Protein AF-A0A316NNK0-F1 (afdb_monomer_lite)

Secondary structure (DSSP, 8-state):
-----SS---S--S-PPSSB--PPPP---HHHHHHHHHHHHTT-HHHHHHGGGGGGS-GGGHHHHHHHHHHHH-----SS---TTSBPTTSSBHHHHHHHHHHHHHHH-HHHHHHHHHHHHHB-HHHHHHHHHHTTTTGGG-GGGHHHHHHHGGGHHHHHHHHSSS--TT--HHHHHHHHHHHHHSSSSS-HHHHTTHHHHHHH-SSGGG--HHHHHT--S-HHHHHHHHHHHHHHHHHHTTSTT---HHHHHH--S---

Foldseek 3Di:
DQDQDPAADDQPDDDDDAFWDAGDDDPDDLSSLLNNLVRLCVVDVLSVVLNVLCVLADSVLSVVLSHLSNLLVDDDPFPDAANQCDADPVRHGLNSLVSVLRSLLRPQQVLLSVLLVLLSRTGDSRLNRLVSSVCSPCLSNPNLQRLLSNLQSVCSNVLRVVQGVDPDSNDCRSSVSSVVLVVLRRDNLFASLQSNCVVLQCVLDPPNVLEPSNCLRNAPADSVQLVVQSVCSVVVVVVCVVPVPDSHSSCSSRDPDPDD

Radius of gyration: 20.65 Å; chains: 1; bounding box: 49×38×67 Å

pLDDT: mean 89.14, std 11.86, range [35.84, 98.5]

Structure (mmCIF, N/CA/C/O backbone):
data_AF-A0A316NNK0-F1
#
_entry.id   AF-A0A316NNK0-F1
#
loop_
_atom_site.group_PDB
_atom_site.id
_atom_site.type_symbol
_atom_site.label_atom_id
_atom_site.label_alt_id
_atom_site.label_comp_id
_atom_site.label_asym_id
_atom_site.label_entity_id
_atom_site.label_seq_id
_atom_site.pdbx_PDB_ins_code
_atom_site.Cartn_x
_atom_site.Cartn_y
_atom_site.Cartn_z
_atom_site.occupancy
_atom_site.B_iso_or_equiv
_atom_site.auth_seq_id
_atom_site.auth_comp_id
_atom_site.auth_asym_id
_atom_site.auth_atom_id
_atom_site.pdbx_PDB_model_num
ATOM 1 N N . MET A 1 1 ? 2.750 -7.955 33.559 1.00 43.69 1 MET A N 1
ATOM 2 C CA . MET A 1 1 ? 2.038 -6.713 33.935 1.00 43.69 1 MET A CA 1
ATOM 3 C C . MET A 1 1 ? 1.349 -6.193 32.688 1.00 43.69 1 MET A C 1
ATOM 5 O O . MET A 1 1 ? 2.048 -5.951 31.719 1.00 43.69 1 MET A O 1
ATOM 9 N N . SER A 1 2 ? 0.019 -6.080 32.675 1.00 52.25 2 SER A N 1
ATOM 10 C CA . SER A 1 2 ? -0.683 -5.406 31.575 1.00 52.25 2 SER A CA 1
ATOM 11 C C . SER A 1 2 ? -0.671 -3.906 31.877 1.00 52.25 2 SER A C 1
ATOM 13 O O . SER A 1 2 ? -1.194 -3.485 32.910 1.00 52.25 2 SER A O 1
ATOM 15 N N . ILE A 1 3 ? 0.019 -3.119 31.050 1.00 61.72 3 ILE A N 1
ATOM 16 C CA . ILE A 1 3 ? 0.065 -1.656 31.173 1.00 61.72 3 ILE A CA 1
ATOM 17 C C . ILE A 1 3 ? -1.341 -1.136 30.873 1.00 61.72 3 ILE A C 1
ATOM 19 O O . ILE A 1 3 ? -1.895 -1.483 29.837 1.00 61.72 3 ILE A O 1
ATOM 23 N N . LYS A 1 4 ? -1.934 -0.337 31.767 1.00 77.06 4 LYS A N 1
ATOM 24 C CA . LYS A 1 4 ? -3.235 0.305 31.533 1.00 77.06 4 LYS A CA 1
ATOM 25 C C . LYS A 1 4 ? -3.001 1.677 30.907 1.00 77.06 4 LYS A C 1
ATOM 27 O O . LYS A 1 4 ? -2.581 2.599 31.601 1.00 77.06 4 LYS A O 1
ATOM 32 N N . LEU A 1 5 ? -3.266 1.804 29.610 1.00 83.88 5 LEU A N 1
ATOM 33 C CA . LEU A 1 5 ? -3.164 3.079 28.903 1.00 83.88 5 LEU A CA 1
ATOM 34 C C . LEU A 1 5 ? -4.312 4.017 29.311 1.00 83.88 5 LEU A C 1
ATOM 36 O O . LEU A 1 5 ? -5.460 3.591 29.449 1.00 83.88 5 LEU A O 1
ATOM 40 N N . THR A 1 6 ? -4.005 5.300 29.502 1.00 85.38 6 THR A N 1
ATOM 41 C CA . THR A 1 6 ? -4.991 6.360 29.795 1.00 85.38 6 THR A CA 1
ATOM 42 C C . THR A 1 6 ? -5.275 7.255 28.589 1.00 85.38 6 THR A C 1
ATOM 44 O O . THR A 1 6 ? -6.292 7.944 28.571 1.00 85.38 6 THR A O 1
ATOM 47 N N . GLN A 1 7 ? -4.407 7.223 27.574 1.00 87.31 7 GLN A N 1
ATOM 48 C CA . GLN A 1 7 ? -4.561 7.916 26.296 1.00 87.31 7 GLN A CA 1
ATOM 49 C C . GLN A 1 7 ? -4.084 7.020 25.141 1.00 87.31 7 GLN A C 1
ATOM 51 O O . GLN A 1 7 ? -3.256 6.133 25.379 1.00 87.31 7 GLN A O 1
ATOM 56 N N . PRO A 1 8 ? -4.612 7.205 23.914 1.00 88.00 8 PRO A N 1
ATOM 57 C CA . PRO A 1 8 ? -4.137 6.467 22.749 1.00 88.00 8 PRO A CA 1
ATOM 58 C C . PRO A 1 8 ? -2.639 6.698 22.512 1.00 88.00 8 PRO A C 1
ATOM 60 O O . PRO A 1 8 ? -2.176 7.836 22.573 1.00 88.00 8 PRO A O 1
ATOM 63 N N . LEU A 1 9 ? -1.885 5.636 22.212 1.00 88.75 9 LEU A N 1
ATOM 64 C CA . LEU A 1 9 ? -0.489 5.769 21.791 1.00 88.75 9 LEU A CA 1
ATOM 65 C C . LEU A 1 9 ? -0.428 6.134 20.310 1.00 88.75 9 LEU A C 1
ATOM 67 O O . LEU A 1 9 ? -0.913 5.372 19.471 1.00 88.75 9 LEU A O 1
ATOM 71 N N . THR A 1 10 ? 0.190 7.272 20.006 1.00 87.88 10 THR A N 1
ATOM 72 C CA . THR A 1 10 ? 0.203 7.889 18.677 1.00 87.88 10 THR A CA 1
ATOM 73 C C . THR A 1 10 ? 1.566 7.781 17.980 1.00 87.88 10 THR A C 1
ATOM 75 O O . THR A 1 10 ? 2.611 7.952 18.609 1.00 87.88 10 THR A O 1
ATOM 78 N N . ARG A 1 11 ? 1.572 7.487 16.672 1.00 88.94 11 ARG A N 1
ATOM 79 C CA . ARG A 1 11 ? 2.769 7.451 15.798 1.00 88.94 11 ARG A CA 1
ATOM 80 C C . ARG A 1 11 ? 2.895 8.664 14.873 1.00 88.94 11 ARG A C 1
ATOM 82 O O . ARG A 1 11 ? 3.979 8.947 14.363 1.00 88.94 11 ARG A O 1
ATOM 89 N N . PHE A 1 12 ? 1.811 9.391 14.655 1.00 84.06 12 PHE A N 1
ATOM 90 C CA . PHE A 1 12 ? 1.718 10.617 13.878 1.00 84.06 12 PHE A CA 1
ATOM 91 C C . PHE A 1 12 ? 1.726 11.801 14.852 1.00 84.06 12 PHE A C 1
ATOM 93 O O . PHE A 1 12 ? 0.698 12.407 15.142 1.00 84.06 12 PHE A O 1
ATOM 100 N N . SER A 1 13 ? 2.903 12.122 15.390 1.00 68.00 13 SER A N 1
ATOM 101 C CA . SER A 1 13 ? 3.106 13.309 16.224 1.00 68.00 13 SER A CA 1
ATOM 102 C C . SER A 1 13 ? 4.131 14.261 15.602 1.00 68.00 13 SER A C 1
ATOM 104 O O . SER A 1 13 ? 5.046 13.845 14.890 1.00 68.00 13 SER A O 1
ATOM 106 N N . GLY A 1 14 ? 3.954 15.558 15.863 1.00 66.50 14 GLY A N 1
ATOM 107 C CA . GLY A 1 14 ? 4.853 16.617 15.402 1.00 66.50 14 GLY A CA 1
ATOM 108 C C . GLY A 1 14 ? 4.606 17.108 13.971 1.00 66.50 14 GLY A C 1
ATOM 109 O O . GLY A 1 14 ? 3.680 16.690 13.278 1.00 66.50 14 GLY A O 1
ATOM 110 N N . TRP A 1 15 ? 5.449 18.047 13.538 1.00 65.44 15 TRP A N 1
ATOM 111 C CA . TRP A 1 15 ? 5.431 18.592 12.181 1.00 65.44 15 TRP A CA 1
ATOM 112 C C . TRP A 1 15 ? 5.922 17.538 11.182 1.00 65.44 15 TRP A C 1
ATOM 114 O O . TRP A 1 15 ? 7.090 17.148 11.211 1.00 65.44 15 TRP A O 1
ATOM 124 N N . GLN A 1 16 ? 5.046 17.079 10.286 1.00 70.38 16 GLN A N 1
ATOM 125 C CA . GLN A 1 16 ? 5.431 16.153 9.220 1.00 70.38 16 GLN A CA 1
ATOM 126 C C . GLN A 1 16 ? 5.806 16.924 7.957 1.00 70.38 16 GLN A C 1
ATOM 128 O O . GLN A 1 16 ? 5.086 17.821 7.526 1.00 70.38 16 GLN A O 1
ATOM 133 N N . HIS A 1 17 ? 6.944 16.562 7.365 1.00 78.88 17 HIS A N 1
ATOM 134 C CA . HIS A 1 17 ? 7.315 17.053 6.042 1.00 78.88 17 HIS A CA 1
ATOM 135 C C . HIS A 1 17 ? 6.342 16.469 5.017 1.00 78.88 17 HIS A C 1
ATOM 137 O O . HIS A 1 17 ? 5.963 15.300 5.127 1.00 78.88 17 HIS A O 1
ATOM 143 N N . MET A 1 18 ? 5.923 17.287 4.052 1.00 85.31 18 MET A N 1
ATOM 144 C CA . MET A 1 18 ? 5.101 16.798 2.951 1.00 85.31 18 MET A CA 1
ATOM 145 C C . MET A 1 18 ? 5.946 15.990 1.962 1.00 85.31 18 MET A C 1
ATOM 147 O O . MET A 1 18 ? 7.138 16.249 1.792 1.00 85.31 18 MET A O 1
ATOM 151 N N . GLY A 1 19 ? 5.302 15.055 1.278 1.00 87.75 19 GLY A N 1
ATOM 152 C CA . GLY A 1 19 ? 5.889 14.178 0.279 1.00 87.75 19 GLY A CA 1
ATOM 153 C C . GLY A 1 19 ? 6.369 12.845 0.851 1.00 87.75 19 GLY A C 1
ATOM 154 O O . GLY A 1 19 ? 5.663 12.173 1.610 1.00 87.75 19 GLY A O 1
ATOM 155 N N . VAL A 1 20 ? 7.568 12.432 0.438 1.00 91.00 20 VAL A N 1
ATOM 156 C CA . VAL A 1 20 ? 8.184 11.171 0.870 1.00 91.00 20 VAL A CA 1
ATOM 157 C C . VAL A 1 20 ? 8.638 11.282 2.315 1.00 91.00 20 VAL A C 1
ATOM 159 O O . VAL A 1 20 ? 9.399 12.177 2.679 1.00 91.00 20 VAL A O 1
ATOM 162 N N . VAL A 1 21 ? 8.229 10.322 3.132 1.00 89.62 21 VAL A N 1
ATOM 163 C CA . VAL A 1 21 ? 8.676 10.210 4.522 1.00 89.62 21 VAL A CA 1
ATOM 164 C C . VAL A 1 21 ? 9.114 8.782 4.785 1.00 89.62 21 VAL A C 1
ATOM 166 O O . VAL A 1 21 ? 8.787 7.883 4.026 1.00 89.62 21 VAL A O 1
ATOM 169 N N . LYS A 1 22 ? 9.841 8.553 5.874 1.00 89.94 22 LYS A N 1
ATOM 170 C CA . LYS A 1 22 ? 10.121 7.203 6.359 1.00 89.94 22 LYS A CA 1
ATOM 171 C C . LYS A 1 22 ? 9.809 7.152 7.841 1.00 89.94 22 LYS A C 1
ATOM 173 O O . LYS A 1 22 ? 10.573 7.663 8.658 1.00 89.94 22 LYS A O 1
ATOM 178 N N . ARG A 1 23 ? 8.654 6.587 8.188 1.00 89.25 23 ARG A N 1
ATOM 179 C CA . ARG A 1 23 ? 8.241 6.424 9.585 1.00 89.25 23 ARG A CA 1
ATOM 180 C C . ARG A 1 23 ? 8.987 5.262 10.223 1.00 89.25 23 ARG A C 1
ATOM 182 O O . ARG A 1 23 ? 9.289 4.261 9.576 1.00 89.25 23 ARG A O 1
ATOM 189 N N . ALA A 1 24 ? 9.249 5.396 11.520 1.00 86.19 24 ALA A N 1
ATOM 190 C CA . ALA A 1 24 ? 9.741 4.289 12.325 1.00 86.19 24 ALA A CA 1
ATOM 191 C C .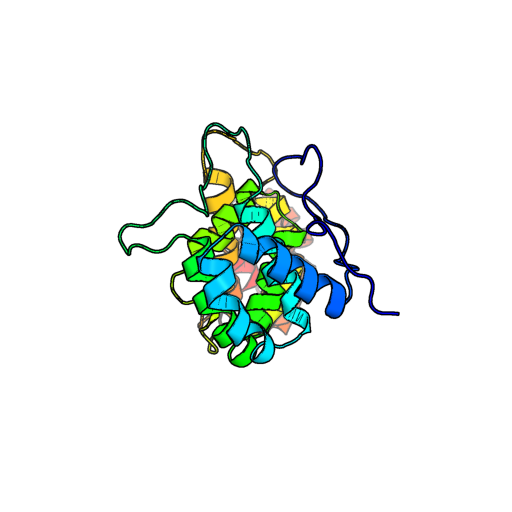 ALA A 1 24 ? 8.717 3.147 12.329 1.00 86.19 24 ALA A C 1
ATOM 193 O O . ALA A 1 24 ? 7.508 3.394 12.284 1.00 86.19 24 ALA A O 1
ATOM 194 N N . VAL A 1 25 ? 9.211 1.910 12.394 1.00 83.50 25 VAL A N 1
ATOM 195 C CA . VAL A 1 25 ? 8.379 0.707 12.521 1.00 83.50 25 VAL A CA 1
ATOM 196 C C . VAL A 1 25 ? 7.506 0.815 13.772 1.00 83.50 25 VAL A C 1
ATOM 198 O O . VAL A 1 25 ? 7.939 1.365 14.784 1.00 83.50 25 VAL A O 1
ATOM 201 N N . ASP A 1 26 ? 6.277 0.304 13.701 1.00 88.19 26 ASP A N 1
ATOM 202 C CA . ASP A 1 26 ? 5.409 0.216 14.872 1.00 88.19 26 ASP A CA 1
ATOM 203 C C . ASP A 1 26 ? 6.009 -0.737 15.909 1.00 88.19 26 ASP A C 1
ATOM 205 O O . ASP A 1 26 ? 6.207 -1.921 15.635 1.00 88.19 26 ASP A O 1
ATOM 209 N N . THR A 1 27 ? 6.315 -0.218 17.092 1.00 89.06 27 THR A N 1
ATOM 210 C CA . THR A 1 27 ? 6.870 -0.999 18.203 1.00 89.06 27 THR A CA 1
ATOM 211 C C . THR A 1 27 ? 5.824 -1.352 19.256 1.00 89.06 27 THR A C 1
ATOM 213 O O . THR A 1 27 ? 6.154 -2.057 20.210 1.00 89.06 27 THR A O 1
ATOM 216 N N . ARG A 1 28 ? 4.574 -0.887 19.103 1.00 92.62 28 ARG A N 1
ATOM 217 C CA . ARG A 1 28 ? 3.484 -1.190 20.037 1.00 92.62 28 ARG A CA 1
ATOM 218 C C . ARG A 1 28 ? 3.188 -2.687 20.018 1.00 92.62 28 ARG A C 1
ATOM 220 O O . ARG A 1 28 ? 3.044 -3.310 18.967 1.00 92.62 28 ARG A O 1
ATOM 227 N N . THR A 1 29 ? 3.052 -3.265 21.201 1.00 93.19 29 THR A N 1
ATOM 228 C CA . THR A 1 29 ? 2.612 -4.649 21.379 1.00 93.19 29 THR A CA 1
ATOM 229 C C . THR A 1 29 ? 1.144 -4.820 20.980 1.00 93.19 29 THR A C 1
ATOM 231 O O . THR A 1 29 ? 0.371 -3.863 20.922 1.00 93.19 29 THR A O 1
ATOM 234 N N . THR A 1 30 ? 0.712 -6.064 20.754 1.00 93.62 30 THR A N 1
ATOM 235 C CA . THR A 1 30 ? -0.699 -6.378 20.473 1.00 93.62 30 THR A CA 1
ATOM 236 C C . THR A 1 30 ? -1.648 -5.850 21.556 1.00 93.62 30 THR A C 1
ATOM 238 O O . THR A 1 30 ? -2.689 -5.281 21.227 1.00 93.62 30 THR A O 1
ATOM 241 N N . ASP A 1 31 ? -1.280 -5.975 22.834 1.00 92.38 3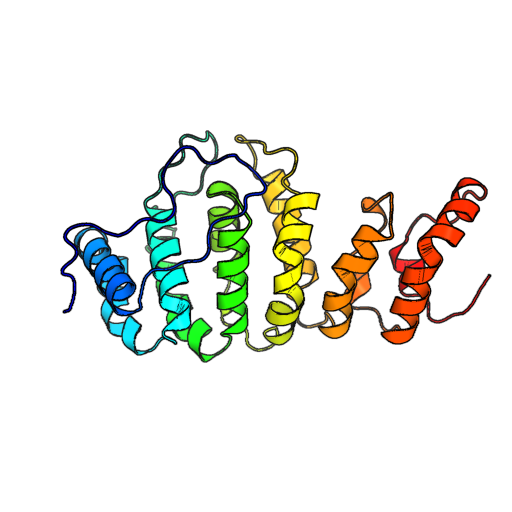1 ASP A N 1
ATOM 242 C CA . ASP A 1 31 ? -2.095 -5.481 23.950 1.00 92.38 31 ASP A CA 1
ATOM 243 C C . ASP A 1 31 ? -2.204 -3.950 23.948 1.00 92.38 31 ASP A C 1
ATOM 245 O O . ASP A 1 31 ? -3.294 -3.407 24.147 1.00 92.38 31 ASP A O 1
ATOM 249 N N . GLU A 1 32 ? -1.099 -3.248 23.684 1.00 94.75 32 GLU A N 1
ATOM 250 C CA . GLU A 1 32 ? -1.077 -1.785 23.570 1.00 94.75 32 GLU A CA 1
ATOM 251 C C . GLU A 1 32 ? -1.906 -1.294 22.380 1.00 94.75 32 GLU A C 1
ATOM 253 O O . GLU A 1 32 ? -2.627 -0.303 22.506 1.00 94.75 32 GLU A O 1
ATOM 258 N N . LEU A 1 33 ? -1.865 -2.001 21.247 1.00 95.88 33 LEU A N 1
ATOM 259 C CA . LEU A 1 33 ? -2.680 -1.700 20.069 1.00 95.88 33 LEU A CA 1
ATOM 260 C C . LEU A 1 33 ? -4.172 -1.876 20.359 1.00 95.88 33 LEU A C 1
ATOM 262 O O . LEU A 1 33 ? -4.964 -0.971 20.095 1.00 95.88 33 LEU A O 1
ATOM 266 N N . ILE A 1 34 ? -4.566 -2.995 20.974 1.00 95.12 34 ILE A N 1
ATOM 267 C CA . ILE A 1 34 ? -5.963 -3.240 21.359 1.00 95.12 34 ILE A CA 1
ATOM 268 C C . ILE A 1 34 ? -6.451 -2.165 22.335 1.00 95.12 34 ILE A C 1
ATOM 270 O O . ILE A 1 34 ? -7.560 -1.650 22.182 1.00 95.12 34 ILE A O 1
ATOM 274 N N . GLN A 1 35 ? -5.648 -1.808 23.341 1.00 94.81 35 GLN A N 1
ATOM 275 C CA . GLN A 1 35 ? -6.006 -0.747 24.283 1.00 94.81 35 GLN A CA 1
ATOM 276 C C . GLN A 1 35 ? -6.094 0.625 23.607 1.00 94.81 35 GLN A C 1
ATOM 278 O O . GLN A 1 35 ? -7.044 1.360 23.862 1.00 94.81 35 GLN A O 1
ATOM 283 N N . THR A 1 36 ? -5.168 0.943 22.703 1.00 95.25 36 THR A N 1
ATOM 284 C CA . THR A 1 36 ? -5.184 2.183 21.913 1.00 95.25 36 THR A CA 1
ATOM 285 C C . THR A 1 36 ? -6.471 2.297 21.093 1.00 95.25 36 THR A C 1
ATOM 287 O O . THR A 1 36 ? -7.153 3.317 21.161 1.00 95.25 36 THR A O 1
ATOM 290 N N . ILE A 1 37 ? -6.871 1.232 20.389 1.00 96.75 37 ILE A N 1
ATOM 291 C CA . ILE A 1 37 ? -8.110 1.205 19.594 1.00 96.75 37 ILE A CA 1
ATOM 292 C C . ILE A 1 37 ? -9.350 1.335 20.496 1.00 96.75 37 ILE A C 1
ATOM 294 O O . ILE A 1 37 ? -10.276 2.077 20.172 1.00 96.75 37 ILE A O 1
ATOM 298 N N . LYS A 1 38 ? -9.363 0.686 21.669 1.00 95.75 38 LYS A N 1
ATOM 299 C CA . LYS A 1 38 ? -10.442 0.846 22.665 1.00 95.75 38 LYS A CA 1
ATOM 300 C C . LYS A 1 38 ? -10.552 2.275 23.198 1.00 95.75 38 LYS A C 1
ATOM 302 O O . LYS A 1 38 ? -11.660 2.741 23.439 1.00 95.75 38 LYS A O 1
ATOM 307 N N . LEU A 1 39 ? -9.434 2.972 23.391 1.00 95.44 39 LEU A N 1
ATOM 308 C CA . LEU A 1 39 ? -9.454 4.369 23.826 1.00 95.44 39 LEU A CA 1
ATOM 309 C C . LEU A 1 39 ? -10.027 5.280 22.736 1.00 95.44 39 LEU A C 1
ATOM 311 O O . LEU A 1 39 ? -10.852 6.136 23.048 1.00 95.44 39 LEU A O 1
ATOM 315 N N . TRP A 1 40 ? -9.684 5.041 21.468 1.00 95.62 40 TRP A N 1
ATOM 316 C CA . TRP A 1 40 ? -10.305 5.736 20.338 1.00 95.62 40 TRP A CA 1
ATOM 317 C C . TRP A 1 40 ? -11.809 5.454 20.204 1.00 95.62 40 TRP A C 1
ATOM 319 O O . TRP A 1 40 ? -12.578 6.366 19.906 1.00 95.62 40 TRP A O 1
ATOM 329 N N . ALA A 1 41 ? -12.261 4.230 20.491 1.00 96.12 41 ALA A N 1
ATOM 330 C CA . ALA A 1 41 ? -13.684 3.870 20.483 1.00 96.12 41 ALA A CA 1
ATOM 331 C C . ALA A 1 41 ? -14.542 4.684 21.469 1.00 96.12 41 ALA A C 1
ATOM 333 O O . ALA A 1 41 ? -15.745 4.831 21.265 1.00 96.12 41 ALA A O 1
ATOM 334 N N . ASN A 1 42 ? -13.949 5.243 22.529 1.00 93.50 42 ASN A N 1
ATOM 335 C CA . ASN A 1 42 ? -14.672 6.128 23.449 1.00 93.50 42 ASN A CA 1
ATOM 336 C C . ASN A 1 42 ? -14.994 7.496 22.828 1.00 93.50 42 ASN A C 1
ATOM 338 O O . ASN A 1 42 ? -15.825 8.226 23.362 1.00 93.50 42 ASN A O 1
ATOM 342 N N . GLN A 1 43 ? -14.321 7.850 21.732 1.00 91.88 43 GLN A N 1
ATOM 343 C CA . GLN A 1 43 ? -14.414 9.150 21.068 1.00 91.88 43 GLN A CA 1
ATOM 344 C C . GLN A 1 43 ? -15.058 9.053 19.677 1.00 91.88 43 GLN A C 1
ATOM 346 O O . GLN A 1 43 ? -15.519 10.060 19.148 1.00 91.88 43 GLN A O 1
ATOM 351 N N . ASN A 1 44 ? -15.112 7.855 19.085 1.00 94.31 44 ASN A N 1
ATOM 352 C CA . ASN A 1 44 ? -15.654 7.626 17.750 1.00 94.31 44 ASN A CA 1
ATOM 353 C C . ASN A 1 44 ? -16.565 6.384 17.719 1.00 94.31 44 ASN A C 1
ATOM 355 O O . ASN A 1 44 ? -16.142 5.273 18.046 1.00 94.31 44 ASN A O 1
ATOM 359 N N . GLN A 1 45 ? -17.814 6.581 17.288 1.00 94.44 45 GLN A N 1
ATOM 360 C CA . GLN A 1 45 ? -18.846 5.543 17.258 1.00 94.44 45 GLN A CA 1
ATOM 361 C C . GLN A 1 45 ? -18.555 4.421 16.244 1.00 94.44 45 GLN A C 1
ATOM 363 O O . GLN A 1 45 ? -18.790 3.259 16.559 1.00 94.44 45 GLN A O 1
ATOM 368 N N . GLU A 1 46 ? -17.982 4.720 15.077 1.00 95.88 46 GLU A N 1
ATOM 369 C CA . GLU A 1 46 ? -17.628 3.697 14.078 1.00 95.88 46 GLU A CA 1
ATOM 370 C C . GLU A 1 46 ? -16.474 2.814 14.582 1.00 95.88 46 GLU A C 1
ATOM 372 O O . GLU A 1 46 ? -16.493 1.595 14.423 1.00 95.88 46 GLU A O 1
ATOM 377 N N . VAL A 1 47 ? -15.503 3.401 15.293 1.00 97.19 47 VAL A N 1
ATOM 378 C CA . VAL A 1 47 ? -14.439 2.630 15.964 1.00 97.19 47 VAL A CA 1
ATOM 379 C C . VAL A 1 47 ? -15.026 1.722 17.050 1.00 97.19 47 VAL A C 1
ATOM 381 O O . VAL A 1 47 ? -14.584 0.585 17.218 1.00 97.19 47 VAL A O 1
ATOM 384 N N . LYS A 1 48 ? -16.044 2.196 17.777 1.00 97.06 48 LYS A N 1
ATOM 385 C CA . LYS A 1 48 ? -16.757 1.401 18.785 1.00 97.06 48 LYS A CA 1
ATOM 386 C C . LYS A 1 48 ? -17.502 0.219 18.173 1.00 97.06 48 LYS A C 1
ATOM 388 O O . LYS A 1 48 ? -17.418 -0.881 18.715 1.00 97.06 48 LYS A O 1
ATOM 393 N N . GLU A 1 49 ? -18.194 0.436 17.061 1.00 96.31 49 GLU A N 1
ATOM 394 C CA . GLU A 1 49 ? -18.892 -0.611 16.304 1.00 96.31 49 GLU A CA 1
ATOM 395 C C . GLU A 1 49 ? -17.925 -1.645 15.725 1.00 96.31 49 GLU A C 1
ATOM 397 O O . GLU A 1 49 ? -18.253 -2.826 15.662 1.00 96.31 49 GLU A O 1
ATOM 402 N N . PHE A 1 50 ? -16.706 -1.227 15.394 1.00 97.06 50 PHE A N 1
ATOM 403 C CA . PHE A 1 50 ? -15.656 -2.102 14.892 1.00 97.06 50 PHE A CA 1
ATOM 404 C C . PHE A 1 50 ? -15.013 -3.007 15.967 1.00 97.06 50 PHE A C 1
ATOM 406 O O . PHE A 1 50 ? -14.542 -4.098 15.644 1.00 97.06 50 PHE A O 1
ATOM 413 N N . LEU A 1 51 ? -15.006 -2.619 17.253 1.00 96.00 51 LEU A N 1
ATOM 414 C CA . LEU A 1 51 ? -14.316 -3.366 18.326 1.00 96.00 51 LEU A CA 1
ATOM 415 C C . LEU A 1 51 ? -14.584 -4.885 18.358 1.00 96.00 51 LEU A C 1
ATOM 417 O O . LEU A 1 51 ? -13.624 -5.639 18.555 1.00 96.00 51 LEU A O 1
ATOM 421 N N . PRO A 1 52 ? -15.828 -5.380 18.184 1.00 95.50 52 PRO A N 1
ATOM 422 C CA . PRO A 1 52 ? -16.107 -6.813 18.184 1.00 95.50 52 PRO A CA 1
ATOM 423 C C . PRO A 1 52 ? -15.383 -7.587 17.073 1.00 95.50 52 PRO A C 1
ATOM 425 O O . PRO A 1 52 ? -15.148 -8.784 17.247 1.00 95.50 52 PRO A O 1
ATOM 428 N N . HIS A 1 53 ? -15.000 -6.919 15.979 1.00 95.38 53 HIS A N 1
ATOM 429 C CA . HIS A 1 53 ? -14.332 -7.512 14.818 1.00 95.38 53 HIS A CA 1
ATOM 430 C C . HIS A 1 53 ? -12.806 -7.587 14.957 1.00 95.38 53 HIS A C 1
ATOM 432 O O . HIS A 1 53 ? -12.158 -8.296 14.191 1.00 95.38 53 HIS A O 1
ATOM 438 N N . LEU A 1 54 ? -12.209 -6.953 15.976 1.00 92.75 54 LEU A N 1
ATOM 439 C CA . LEU A 1 54 ? -10.763 -7.031 16.236 1.00 92.75 54 LEU A CA 1
ATOM 440 C C . LEU A 1 54 ? -10.258 -8.475 16.361 1.00 92.75 54 LEU A C 1
ATOM 442 O O . LEU A 1 54 ? -9.188 -8.808 15.859 1.00 92.75 54 LEU A O 1
ATOM 446 N N . LYS A 1 55 ? -11.046 -9.345 17.005 1.00 89.31 55 LYS A N 1
ATOM 447 C CA . LYS A 1 55 ? -10.719 -10.770 17.202 1.00 89.31 55 LYS A CA 1
ATOM 448 C C . LYS A 1 55 ? -10.702 -11.580 15.904 1.00 89.31 55 LYS A C 1
ATOM 450 O O . LYS A 1 55 ? -10.202 -12.697 15.885 1.00 89.31 55 LYS A O 1
ATOM 455 N N . GLU A 1 56 ? -11.315 -11.051 14.852 1.00 89.50 56 GLU A N 1
ATOM 456 C CA . GLU A 1 56 ? -11.401 -11.705 13.553 1.00 89.50 56 GLU A CA 1
ATOM 457 C C . GLU A 1 56 ? -10.202 -11.386 12.658 1.00 89.50 56 GLU A C 1
ATOM 459 O O . GLU A 1 56 ? -10.015 -12.027 11.624 1.00 89.50 56 GLU A O 1
ATOM 464 N N . MET A 1 57 ? -9.407 -10.386 13.033 1.00 93.38 57 MET A N 1
ATOM 465 C CA . MET A 1 57 ? -8.248 -9.953 12.272 1.00 93.38 57 MET A CA 1
ATOM 466 C C . MET A 1 57 ? -7.000 -10.738 12.659 1.00 93.38 57 MET A C 1
ATOM 468 O O . MET A 1 57 ? -6.798 -11.102 13.816 1.00 93.38 57 MET A O 1
ATOM 472 N N . ASN A 1 58 ? -6.094 -10.907 11.697 1.00 93.31 58 ASN A N 1
ATOM 473 C CA . ASN A 1 58 ? -4.713 -11.237 12.013 1.00 93.31 58 ASN A CA 1
ATOM 474 C C . ASN A 1 58 ? -4.104 -10.117 12.879 1.00 93.31 58 ASN A C 1
ATOM 476 O O . ASN A 1 58 ? -4.151 -8.943 12.499 1.00 93.31 58 ASN A O 1
ATOM 480 N N . SER A 1 59 ? -3.513 -10.483 14.021 1.00 92.94 59 SER A N 1
ATOM 481 C CA . SER A 1 59 ? -2.951 -9.539 14.992 1.00 92.94 59 SER A CA 1
ATOM 482 C C . SER A 1 59 ? -1.870 -8.631 14.399 1.00 92.94 59 SER A C 1
ATOM 484 O O . SER A 1 59 ? -1.718 -7.497 14.854 1.00 92.94 59 SER A O 1
ATOM 486 N N . LYS A 1 60 ? -1.174 -9.071 13.341 1.00 94.25 60 LYS A N 1
ATOM 487 C CA . LYS A 1 60 ? -0.168 -8.255 12.642 1.00 94.25 60 LYS A CA 1
ATOM 488 C C . LYS A 1 60 ? -0.749 -6.983 12.004 1.00 94.25 60 LYS A C 1
ATOM 490 O O . LYS A 1 60 ? -0.023 -6.016 11.816 1.00 94.25 60 LYS A O 1
ATOM 495 N N . HIS A 1 61 ? -2.047 -6.964 11.688 1.00 96.31 61 HIS A N 1
ATOM 496 C CA . HIS A 1 61 ? -2.717 -5.820 11.056 1.00 96.31 61 HIS A CA 1
ATOM 497 C C . HIS A 1 61 ? -3.340 -4.844 12.065 1.00 96.31 61 HIS A C 1
ATOM 499 O O . HIS A 1 61 ? -3.944 -3.851 11.669 1.00 96.31 61 HIS A O 1
ATOM 505 N N . LEU A 1 62 ? -3.211 -5.092 13.371 1.00 96.00 62 LEU A N 1
ATOM 506 C CA . LEU A 1 62 ? -3.753 -4.188 14.390 1.00 96.00 62 LEU A CA 1
ATOM 507 C C . LEU A 1 62 ? -3.030 -2.834 14.410 1.00 96.00 62 LEU A C 1
ATOM 509 O O . LEU A 1 62 ? -3.665 -1.817 14.683 1.00 96.00 62 LEU A O 1
ATOM 513 N N . GLY A 1 63 ? -1.737 -2.815 14.061 1.00 96.06 63 GLY A N 1
ATOM 514 C CA . GLY A 1 63 ? -0.967 -1.581 13.868 1.00 96.06 63 GLY A CA 1
ATOM 515 C C . GLY A 1 63 ? -1.586 -0.693 12.791 1.00 96.06 63 GLY A C 1
ATOM 516 O O . GLY A 1 63 ? -1.839 0.483 13.036 1.00 96.06 63 GLY A O 1
ATOM 517 N N . LEU A 1 64 ? -1.965 -1.291 11.656 1.00 96.88 64 LEU A N 1
ATOM 518 C CA . LEU A 1 64 ? -2.629 -0.593 10.554 1.00 96.88 64 LEU A CA 1
ATOM 519 C C . LEU A 1 64 ? -3.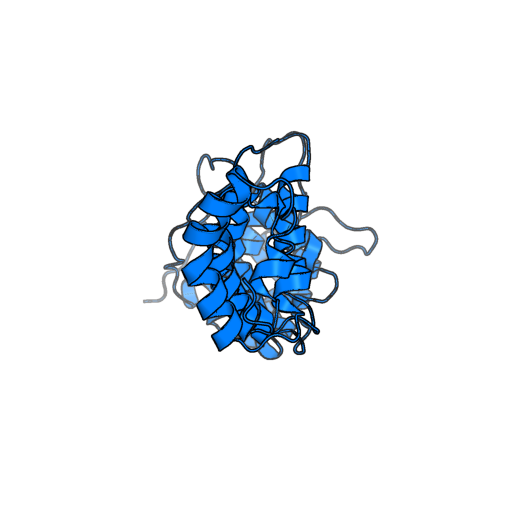964 0.025 10.979 1.00 96.88 64 LEU A C 1
ATOM 521 O O . LEU A 1 64 ? -4.273 1.158 10.609 1.00 96.88 64 LEU A O 1
ATOM 525 N N . VAL A 1 65 ? -4.763 -0.705 11.760 1.00 97.44 65 VAL A N 1
ATOM 526 C CA . VAL A 1 65 ? -6.034 -0.187 12.282 1.00 97.44 65 VAL A CA 1
ATOM 527 C C . VAL A 1 65 ? -5.785 1.032 13.168 1.00 97.44 65 VAL A C 1
ATOM 529 O O . VAL A 1 65 ? -6.410 2.073 12.964 1.00 97.44 65 VAL A O 1
ATOM 532 N N . ALA A 1 66 ? -4.860 0.921 14.126 1.00 96.75 66 ALA A N 1
ATOM 533 C CA . ALA A 1 66 ? -4.517 2.023 15.018 1.00 96.75 66 ALA A CA 1
ATOM 534 C C . ALA A 1 66 ? -4.003 3.241 14.235 1.00 96.75 66 ALA A C 1
ATOM 536 O O . ALA A 1 66 ? -4.472 4.353 14.472 1.00 96.75 66 ALA A O 1
ATOM 537 N N . ASP A 1 67 ? -3.118 3.026 13.259 1.00 96.56 67 ASP A N 1
ATOM 538 C CA . ASP A 1 67 ? -2.585 4.083 12.399 1.00 96.56 67 ASP A CA 1
ATOM 539 C C . ASP A 1 67 ? -3.674 4.758 11.556 1.00 96.56 67 ASP A C 1
ATOM 541 O O . ASP A 1 67 ? -3.663 5.973 11.388 1.00 96.56 67 ASP A O 1
ATOM 545 N N . THR A 1 68 ? -4.636 3.992 11.037 1.00 97.38 68 THR A N 1
ATOM 546 C CA . THR A 1 68 ? -5.740 4.524 10.224 1.00 97.38 68 THR A CA 1
ATOM 547 C C . THR A 1 68 ? -6.680 5.391 11.061 1.00 97.38 68 THR A C 1
ATOM 549 O O . THR A 1 68 ? -7.077 6.475 10.628 1.00 97.38 68 THR A O 1
ATOM 552 N N . ILE A 1 69 ? -7.010 4.947 12.279 1.00 97.12 69 ILE A N 1
ATOM 553 C CA . ILE A 1 69 ? -7.813 5.733 13.225 1.00 97.12 69 ILE A CA 1
ATOM 554 C C . ILE A 1 69 ? -7.067 7.012 13.603 1.00 97.12 69 ILE A C 1
ATOM 556 O O . ILE A 1 69 ? -7.651 8.095 13.636 1.00 97.12 69 ILE A O 1
ATOM 560 N N . GLU A 1 70 ? -5.770 6.906 13.861 1.00 95.06 70 GLU A N 1
ATOM 561 C CA . GLU A 1 70 ? -4.951 8.055 14.203 1.00 95.06 70 GLU A CA 1
ATOM 562 C C . GLU A 1 70 ? -4.848 9.054 13.043 1.00 95.06 70 GLU A C 1
ATOM 564 O O . GLU A 1 70 ? -5.072 10.244 13.249 1.00 95.06 70 GLU A O 1
ATOM 569 N N . LEU A 1 71 ? -4.619 8.586 11.811 1.00 94.06 71 LEU A N 1
ATOM 570 C CA . LEU A 1 71 ? -4.660 9.412 10.601 1.00 94.06 71 LEU A CA 1
ATOM 571 C C . LEU A 1 71 ? -5.992 10.154 10.473 1.00 94.06 71 LEU A C 1
ATOM 573 O O . LEU A 1 71 ? -5.999 11.343 10.145 1.00 94.06 71 LEU A O 1
ATOM 577 N N . ALA A 1 72 ? -7.111 9.485 10.753 1.00 94.69 72 ALA A N 1
ATOM 578 C CA . ALA A 1 72 ? -8.427 10.105 10.678 1.00 94.69 72 ALA A CA 1
ATOM 579 C C . ALA A 1 72 ? -8.589 11.265 11.672 1.00 94.69 72 ALA A C 1
ATOM 581 O O . ALA A 1 72 ? -9.177 12.287 11.319 1.00 94.69 72 ALA A O 1
ATOM 582 N N . ASN A 1 73 ? -8.000 11.137 12.863 1.00 91.56 73 ASN A N 1
ATOM 583 C CA . ASN A 1 73 ? -8.002 12.166 13.905 1.00 91.56 73 ASN A CA 1
ATOM 584 C C . ASN A 1 73 ? -6.856 13.186 13.760 1.00 91.56 73 ASN A C 1
ATOM 586 O O . ASN A 1 73 ? -6.867 14.234 14.405 1.00 91.56 73 ASN A O 1
ATOM 590 N N . HIS A 1 74 ? -5.874 12.921 12.897 1.00 87.50 74 HIS A N 1
ATOM 591 C CA . HIS A 1 74 ? -4.783 13.847 12.628 1.00 87.50 74 HIS A CA 1
ATOM 592 C C . HIS A 1 74 ? -5.260 14.990 11.724 1.00 87.50 74 HIS A C 1
ATOM 594 O O . HIS A 1 74 ? -5.413 14.836 10.503 1.00 87.50 74 HIS A O 1
ATOM 600 N N . HIS A 1 75 ? -5.460 16.171 12.304 1.00 73.44 75 HIS A N 1
ATOM 601 C CA . HIS A 1 75 ? -5.790 17.376 11.551 1.00 73.44 75 HIS A CA 1
ATOM 602 C C . HIS A 1 75 ? -4.546 17.946 10.863 1.00 73.44 75 HIS A C 1
ATOM 604 O O . HIS A 1 75 ? -3.552 18.272 11.502 1.00 73.44 75 HIS A O 1
ATOM 610 N N . SER A 1 76 ? -4.618 18.078 9.539 1.00 70.88 76 SER A N 1
ATOM 611 C CA . SER A 1 76 ? -3.613 18.788 8.750 1.00 70.88 76 SER A CA 1
ATOM 612 C C . SER A 1 76 ? -4.170 20.158 8.371 1.00 70.88 76 SER A C 1
ATOM 614 O O . SER A 1 76 ? -5.309 20.232 7.907 1.00 70.88 76 SER A O 1
ATOM 616 N N . MET A 1 77 ? -3.390 21.225 8.567 1.00 71.94 77 MET A N 1
ATOM 617 C CA . MET A 1 77 ? -3.774 22.609 8.236 1.00 71.94 77 MET A CA 1
ATOM 618 C C . MET A 1 77 ? -3.576 22.941 6.744 1.00 71.94 77 MET A C 1
ATOM 620 O O . MET A 1 77 ? -3.433 24.106 6.377 1.00 71.94 77 MET A O 1
ATOM 624 N N . LEU A 1 78 ? -3.527 21.927 5.876 1.00 83.19 78 LEU A N 1
ATOM 625 C CA . LEU A 1 78 ? -3.370 22.133 4.439 1.00 83.19 78 LEU A CA 1
ATOM 626 C C . LEU A 1 78 ? -4.676 22.656 3.813 1.00 83.19 78 LEU A C 1
ATOM 628 O O . LEU A 1 78 ? -5.752 22.173 4.177 1.00 83.19 78 LEU A O 1
ATOM 632 N N . PRO A 1 79 ? -4.597 23.593 2.847 1.00 83.62 79 PRO A N 1
ATOM 633 C CA . PRO A 1 79 ? -5.759 24.134 2.138 1.00 83.62 79 PRO A CA 1
ATOM 634 C C . PRO A 1 79 ? -6.616 23.062 1.462 1.00 83.62 79 PRO A C 1
ATOM 636 O O . PRO A 1 79 ? -7.844 23.142 1.489 1.00 83.62 79 PRO A O 1
ATOM 639 N N . LYS A 1 80 ? -5.980 22.041 0.877 1.00 87.00 80 LYS A N 1
ATOM 640 C CA . LYS A 1 80 ? -6.649 20.830 0.405 1.00 87.00 80 LYS A CA 1
ATOM 641 C C . LYS A 1 80 ? -6.348 19.697 1.375 1.00 87.00 80 LYS A C 1
ATOM 643 O O . LYS A 1 80 ? -5.198 19.464 1.729 1.00 87.00 80 LYS A O 1
ATOM 648 N N . ASN A 1 81 ? -7.382 18.989 1.821 1.00 87.19 81 ASN A N 1
ATOM 649 C CA . ASN A 1 81 ? -7.238 17.875 2.752 1.00 87.19 81 ASN A CA 1
ATOM 650 C C . ASN A 1 81 ? -8.415 16.901 2.624 1.00 87.19 81 ASN A C 1
ATOM 652 O O . ASN A 1 81 ? -9.482 17.254 2.123 1.00 87.19 81 ASN A O 1
ATOM 656 N N . ILE A 1 82 ? -8.221 15.679 3.109 1.00 90.94 82 ILE A N 1
ATOM 657 C CA . ILE A 1 82 ? -9.256 14.652 3.188 1.00 90.94 82 ILE A CA 1
ATOM 658 C C . ILE A 1 82 ? -9.736 14.564 4.631 1.00 90.94 82 ILE A C 1
ATOM 660 O O . ILE A 1 82 ? -8.990 14.182 5.540 1.00 90.94 82 ILE A O 1
ATOM 664 N N . ASN A 1 83 ? -11.005 14.907 4.837 1.00 91.88 83 ASN A N 1
ATOM 665 C CA . ASN A 1 83 ? -11.673 14.693 6.109 1.00 91.88 83 ASN A CA 1
ATOM 666 C C . ASN A 1 83 ? -12.135 13.233 6.205 1.00 91.88 83 ASN A C 1
ATOM 668 O O . ASN A 1 83 ? -13.214 12.891 5.728 1.00 91.88 83 ASN A O 1
ATOM 672 N N . MET A 1 84 ? -11.326 12.376 6.833 1.00 94.75 84 MET A N 1
ATOM 673 C CA . MET A 1 84 ? -11.667 10.955 6.974 1.00 94.75 84 MET A CA 1
ATOM 674 C C . MET A 1 84 ? -12.856 10.698 7.909 1.00 94.75 84 MET A C 1
ATOM 676 O O . MET A 1 84 ? -13.456 9.633 7.833 1.00 94.75 84 MET A O 1
ATOM 680 N N . LEU A 1 85 ? -13.175 11.658 8.782 1.00 93.94 85 LEU A N 1
ATOM 681 C CA . LEU A 1 85 ? -14.295 11.594 9.723 1.00 93.94 85 LEU A CA 1
ATOM 682 C C . LEU A 1 85 ? -15.574 12.224 9.150 1.00 93.94 85 LEU A C 1
ATOM 684 O O . LEU A 1 85 ? -16.639 12.122 9.753 1.00 93.94 85 LEU A O 1
ATOM 688 N N . GLY A 1 86 ? -15.482 12.888 7.994 1.00 88.69 86 GLY A N 1
ATOM 689 C CA . GLY A 1 86 ? -16.634 13.456 7.306 1.00 88.69 86 GLY A CA 1
ATOM 690 C C . GLY A 1 86 ? -17.520 12.352 6.740 1.00 88.69 86 GLY A C 1
ATOM 691 O O . GLY A 1 86 ? -17.019 11.408 6.128 1.00 88.69 86 GLY A O 1
ATOM 692 N N . GLN A 1 87 ? -18.833 12.472 6.932 1.00 83.19 87 GLN A N 1
ATOM 693 C CA . GLN A 1 87 ? -19.790 11.535 6.349 1.00 83.19 87 GLN A CA 1
ATOM 694 C C . GLN A 1 87 ? -19.781 11.625 4.821 1.00 83.19 87 GLN A C 1
ATOM 696 O O . GLN A 1 87 ? -19.809 12.709 4.237 1.00 83.19 87 GLN A O 1
ATOM 701 N N . THR A 1 88 ? -19.768 10.462 4.180 1.00 79.38 88 THR A N 1
ATOM 702 C CA . THR A 1 88 ? -20.013 10.317 2.744 1.00 79.38 88 THR A CA 1
ATOM 703 C C . THR A 1 88 ? -21.517 10.346 2.453 1.00 79.38 88 THR A C 1
ATOM 705 O O . THR A 1 88 ? -22.345 10.264 3.362 1.00 79.38 88 THR A O 1
ATOM 708 N N . SER A 1 89 ? -21.898 10.392 1.174 1.00 73.31 89 SER A N 1
ATOM 709 C CA . SER A 1 89 ? -23.303 10.281 0.747 1.00 73.31 89 SER A CA 1
ATOM 710 C C . SER A 1 89 ? -23.978 8.969 1.174 1.00 73.31 89 SER A C 1
ATOM 712 O O . SER A 1 89 ? -25.202 8.909 1.235 1.00 73.31 89 SER A O 1
ATOM 714 N N . ALA A 1 90 ? -23.197 7.935 1.503 1.00 73.69 90 ALA A N 1
ATOM 715 C CA . ALA A 1 90 ? -23.676 6.649 2.004 1.00 73.69 90 ALA A CA 1
ATOM 716 C C . ALA A 1 90 ? -23.873 6.616 3.537 1.00 73.69 90 ALA A C 1
ATOM 718 O O . ALA A 1 90 ? -24.186 5.566 4.092 1.00 73.69 90 ALA A O 1
ATOM 719 N N . GLY A 1 91 ? -23.664 7.736 4.239 1.00 83.75 91 GLY A N 1
ATOM 720 C CA . GLY A 1 91 ? -23.899 7.864 5.683 1.00 83.75 91 GLY A CA 1
ATOM 721 C C . GLY A 1 91 ? -22.766 7.368 6.591 1.00 83.75 91 GLY A C 1
ATOM 722 O O . GLY A 1 91 ? -22.814 7.625 7.791 1.00 83.75 91 GLY A O 1
ATOM 723 N N . LYS A 1 92 ? -21.728 6.721 6.042 1.00 90.19 92 LYS A N 1
ATOM 724 C CA . LYS A 1 92 ? -20.495 6.352 6.766 1.00 90.19 92 LYS A CA 1
ATOM 725 C C . LYS A 1 92 ? -19.357 7.318 6.474 1.00 90.19 92 LYS A C 1
ATOM 727 O O . LYS A 1 92 ? -19.301 7.892 5.382 1.00 90.19 92 LYS A O 1
ATOM 732 N N . SER A 1 93 ? -18.445 7.487 7.426 1.00 95.38 93 SER A N 1
ATOM 733 C CA . SER A 1 93 ? -17.191 8.194 7.175 1.00 95.38 93 SER A CA 1
ATOM 734 C C . SER A 1 93 ? -16.220 7.324 6.370 1.00 95.38 93 SER A C 1
ATOM 736 O O . SER A 1 93 ? -16.395 6.109 6.251 1.00 95.38 93 SER A O 1
ATOM 738 N N . LEU A 1 94 ? -15.166 7.930 5.820 1.00 95.12 94 LEU A N 1
ATOM 739 C CA . LEU A 1 94 ? -14.086 7.165 5.190 1.00 95.12 94 LEU A CA 1
ATOM 740 C C . LEU A 1 94 ? -13.415 6.217 6.199 1.00 95.12 94 LEU A C 1
ATOM 742 O O . LEU A 1 94 ? -13.098 5.085 5.843 1.00 95.12 94 LEU A O 1
ATOM 746 N N . LEU A 1 95 ? -13.240 6.642 7.457 1.00 97.00 95 LEU A N 1
ATOM 747 C CA . LEU A 1 95 ? -12.748 5.756 8.514 1.00 97.00 95 LEU A CA 1
ATOM 748 C C . LEU A 1 95 ? -13.682 4.552 8.697 1.00 97.00 95 LEU A C 1
ATOM 750 O O . LEU A 1 95 ? -13.205 3.421 8.692 1.00 97.00 95 LEU A O 1
ATOM 754 N N . GLY A 1 96 ? -14.993 4.780 8.803 1.00 96.38 96 GLY A N 1
ATOM 755 C CA . GLY A 1 96 ? -15.983 3.712 8.957 1.00 96.38 96 GLY A CA 1
ATOM 756 C C . GLY A 1 96 ? -15.949 2.703 7.810 1.00 96.38 96 GLY A C 1
ATOM 757 O O . GLY A 1 96 ? -15.907 1.501 8.054 1.00 96.38 96 GLY A O 1
ATOM 758 N N . ILE A 1 97 ? -15.875 3.184 6.563 1.00 95.88 97 ILE A N 1
ATOM 759 C CA . ILE A 1 97 ? -15.766 2.321 5.375 1.00 95.88 97 ILE A CA 1
ATOM 760 C C . ILE A 1 97 ? -14.504 1.448 5.442 1.00 95.88 97 ILE A C 1
ATOM 762 O O . ILE A 1 97 ? -14.566 0.246 5.198 1.00 95.88 97 ILE A O 1
ATOM 766 N N . LEU A 1 98 ? -13.353 2.021 5.802 1.00 96.81 98 LEU A N 1
ATOM 767 C CA . LEU A 1 98 ? -12.101 1.265 5.916 1.00 96.81 98 LEU A CA 1
ATOM 768 C C . LEU A 1 98 ? -12.158 0.219 7.038 1.00 96.81 98 LEU A C 1
ATOM 770 O O . LEU A 1 98 ? -11.685 -0.903 6.855 1.00 96.81 98 LEU A O 1
ATOM 774 N N . LEU A 1 99 ? -12.765 0.559 8.179 1.00 96.69 99 LEU A N 1
ATOM 775 C CA . LEU A 1 99 ? -12.941 -0.366 9.300 1.00 96.69 99 LEU A CA 1
ATOM 776 C C . LEU A 1 99 ? -13.871 -1.539 8.959 1.00 96.69 99 LEU A C 1
ATOM 778 O O . LEU A 1 99 ? -13.644 -2.636 9.465 1.00 96.69 99 LEU A O 1
ATOM 782 N N . ASP A 1 100 ? -14.852 -1.358 8.072 1.00 95.00 100 ASP A N 1
ATOM 783 C CA . ASP A 1 100 ? -15.660 -2.471 7.554 1.00 95.00 100 ASP A CA 1
ATOM 784 C C . ASP A 1 100 ? -14.849 -3.403 6.633 1.00 95.00 100 ASP A C 1
ATOM 786 O O . ASP A 1 100 ? -15.044 -4.620 6.637 1.00 95.00 100 ASP A O 1
ATOM 790 N N . ILE A 1 101 ? -13.933 -2.835 5.839 1.00 95.69 101 ILE A N 1
ATOM 791 C CA . ILE A 1 101 ? -13.118 -3.553 4.845 1.00 95.69 101 ILE A CA 1
ATOM 792 C C . ILE A 1 101 ? -12.021 -4.388 5.520 1.00 95.69 101 ILE A C 1
ATOM 794 O O . ILE A 1 101 ? -11.768 -5.539 5.145 1.00 95.69 101 ILE A O 1
ATOM 798 N N . PHE A 1 102 ? -11.340 -3.820 6.519 1.00 96.81 102 PHE A N 1
ATOM 799 C CA . PHE A 1 102 ? -10.126 -4.407 7.089 1.00 96.81 102 PHE A CA 1
ATOM 800 C C . PHE A 1 102 ? -10.289 -5.832 7.643 1.00 96.81 102 PHE A C 1
ATOM 802 O O . PHE A 1 102 ? -9.401 -6.645 7.376 1.00 96.81 102 PHE A O 1
ATOM 809 N N . PRO A 1 103 ? -11.369 -6.214 8.354 1.00 95.75 103 PRO A N 1
ATOM 810 C CA . PRO A 1 103 ? -11.557 -7.588 8.811 1.00 95.75 103 PRO A CA 1
ATOM 811 C C . PRO A 1 103 ? -11.567 -8.608 7.677 1.00 95.75 103 PRO A C 1
ATOM 813 O O . PRO A 1 103 ? -10.949 -9.667 7.807 1.00 95.75 103 PRO A O 1
ATOM 816 N N . ARG A 1 104 ? -12.229 -8.290 6.557 1.00 94.69 104 ARG A N 1
ATOM 817 C CA . ARG A 1 104 ? -12.294 -9.185 5.399 1.00 94.69 104 ARG A CA 1
ATOM 818 C C . ARG A 1 104 ? -10.960 -9.229 4.667 1.00 94.69 104 ARG A C 1
ATOM 820 O O . ARG A 1 104 ? -10.410 -10.314 4.490 1.00 94.69 104 ARG A O 1
ATOM 827 N N . ALA A 1 105 ? -10.383 -8.070 4.349 1.00 96.38 105 ALA A N 1
ATOM 828 C CA . ALA A 1 105 ? -9.077 -7.983 3.693 1.00 96.38 105 ALA A CA 1
ATOM 829 C C . ALA A 1 105 ? -7.969 -8.684 4.505 1.00 96.38 105 ALA A C 1
ATOM 831 O O . ALA A 1 105 ? -7.139 -9.391 3.947 1.00 96.38 105 ALA A O 1
ATOM 832 N N . SER A 1 106 ? -8.003 -8.589 5.838 1.00 96.75 106 SER A N 1
ATOM 833 C CA . SER A 1 106 ? -7.059 -9.260 6.746 1.00 96.75 106 SER A CA 1
ATOM 834 C C . SER A 1 106 ? -7.058 -10.787 6.603 1.00 96.75 106 SER A C 1
ATOM 836 O O . SER A 1 106 ? -6.013 -11.413 6.799 1.00 96.75 106 SER A O 1
ATOM 838 N N . LYS A 1 107 ? -8.205 -11.381 6.245 1.00 93.25 107 LYS A N 1
ATOM 839 C CA . LYS A 1 107 ? -8.370 -12.826 6.027 1.00 93.25 107 LYS A CA 1
ATOM 840 C C . LYS A 1 107 ? -8.127 -13.218 4.570 1.00 93.25 107 LYS A C 1
ATOM 842 O O . LYS A 1 107 ? -7.423 -14.186 4.308 1.00 93.25 107 LYS A O 1
ATOM 847 N N . GLU A 1 108 ? -8.728 -12.486 3.636 1.00 93.38 108 GLU A N 1
ATOM 848 C CA . GLU A 1 108 ? -8.814 -12.878 2.223 1.00 93.38 108 GLU A CA 1
ATOM 849 C C . GLU A 1 108 ? -7.643 -12.366 1.378 1.00 93.38 108 GLU A C 1
ATOM 851 O O . GLU A 1 108 ? -7.261 -13.012 0.403 1.00 93.38 108 GLU A O 1
ATOM 856 N N . ASN A 1 109 ? -7.053 -11.230 1.754 1.00 96.69 109 ASN A N 1
ATOM 857 C CA . ASN A 1 109 ? -5.942 -10.609 1.041 1.00 96.69 109 ASN A CA 1
ATOM 858 C C . ASN A 1 109 ? -4.982 -9.879 2.009 1.00 96.69 109 ASN A C 1
ATOM 860 O O . ASN A 1 109 ? -4.836 -8.654 1.962 1.00 96.69 109 ASN A O 1
ATOM 864 N N . PRO A 1 110 ? -4.292 -10.612 2.906 1.00 97.12 110 PRO A N 1
ATOM 865 C CA . PRO A 1 110 ? -3.421 -10.011 3.918 1.00 97.12 110 PRO A CA 1
ATOM 866 C C . PRO A 1 110 ? -2.269 -9.189 3.317 1.00 97.12 110 PRO A C 1
ATOM 868 O O . PRO A 1 110 ? -1.819 -8.223 3.929 1.00 97.12 110 PRO A O 1
ATOM 871 N N . ASN A 1 111 ? -1.817 -9.526 2.104 1.00 98.31 111 ASN A N 1
ATOM 872 C CA . ASN A 1 111 ? -0.777 -8.771 1.403 1.00 98.31 111 ASN A CA 1
ATOM 873 C C . ASN A 1 111 ? -1.224 -7.339 1.062 1.00 98.31 111 ASN A C 1
ATOM 875 O O . ASN A 1 111 ? -0.388 -6.437 1.055 1.00 98.31 111 ASN A O 1
ATOM 879 N N . ALA A 1 112 ? -2.521 -7.102 0.829 1.00 98.25 112 ALA A N 1
ATOM 880 C CA . ALA A 1 112 ? -3.040 -5.753 0.612 1.00 98.25 112 ALA A CA 1
ATOM 881 C C . ALA A 1 112 ? -2.908 -4.885 1.866 1.00 98.25 112 ALA A C 1
ATOM 883 O O . ALA A 1 112 ? -2.515 -3.727 1.767 1.00 98.25 112 ALA A O 1
ATOM 884 N N . LEU A 1 113 ? -3.172 -5.436 3.054 1.00 98.06 113 LEU A N 1
ATOM 885 C CA . LEU A 1 113 ? -3.006 -4.694 4.308 1.00 98.06 113 LEU A CA 1
ATOM 886 C C . LEU A 1 113 ? -1.526 -4.468 4.645 1.00 98.06 113 LEU A C 1
ATOM 888 O O . LEU A 1 113 ? -1.156 -3.375 5.072 1.00 98.06 113 LEU A O 1
ATOM 892 N N . ASP A 1 114 ? -0.663 -5.451 4.370 1.00 98.06 114 ASP A N 1
ATOM 893 C CA . ASP A 1 114 ? 0.790 -5.277 4.470 1.00 98.06 114 ASP A CA 1
ATOM 894 C C . ASP A 1 114 ? 1.302 -4.174 3.522 1.00 98.06 114 ASP A C 1
ATOM 896 O O . ASP A 1 114 ? 2.239 -3.453 3.871 1.00 98.06 114 ASP A O 1
ATOM 900 N N . PHE A 1 115 ? 0.700 -4.038 2.335 1.00 98.44 115 PHE A N 1
ATOM 901 C CA . PHE A 1 115 ? 0.994 -2.972 1.376 1.00 98.44 115 PHE A CA 1
ATOM 902 C C . PHE A 1 115 ? 0.468 -1.611 1.851 1.00 98.44 115 PHE A C 1
ATOM 904 O O . PHE A 1 115 ? 1.204 -0.629 1.810 1.00 98.44 115 PHE A O 1
ATOM 911 N N . VAL A 1 116 ? -0.769 -1.534 2.356 1.00 98.19 116 VAL A N 1
ATOM 912 C CA . VAL A 1 116 ? -1.342 -0.296 2.920 1.00 98.19 116 VAL A CA 1
ATOM 913 C C . VAL A 1 116 ? -0.451 0.235 4.046 1.00 98.19 116 VAL A C 1
ATOM 915 O O . VAL A 1 116 ? -0.134 1.424 4.073 1.00 98.19 116 VAL A O 1
ATOM 918 N N . GLN A 1 117 ? 0.007 -0.642 4.946 1.00 97.56 117 GLN A N 1
ATOM 919 C CA . GLN A 1 117 ? 0.931 -0.257 6.012 1.00 97.56 117 GLN A CA 1
ATOM 920 C C . GLN A 1 117 ? 2.259 0.278 5.455 1.00 97.56 117 GLN A C 1
ATOM 922 O O . GLN A 1 117 ? 2.814 1.225 6.009 1.00 97.56 117 GLN A O 1
ATOM 927 N N . GLU A 1 118 ? 2.768 -0.292 4.360 1.00 97.75 118 GLU A N 1
ATOM 928 C CA . GLU A 1 118 ? 3.975 0.201 3.692 1.00 97.75 118 GLU A CA 1
ATOM 929 C C . GLU A 1 118 ? 3.769 1.606 3.112 1.00 97.75 118 GLU A C 1
ATOM 931 O O . GLU A 1 118 ? 4.626 2.471 3.297 1.00 97.75 118 GLU A O 1
ATOM 936 N N . VAL A 1 119 ? 2.618 1.875 2.481 1.00 97.69 119 VAL A N 1
ATOM 937 C CA . VAL A 1 119 ? 2.254 3.220 1.996 1.00 97.69 119 VAL A CA 1
ATOM 938 C C . VAL A 1 119 ? 2.199 4.212 3.150 1.00 97.69 119 VAL A C 1
ATOM 940 O O . VAL A 1 119 ? 2.824 5.273 3.082 1.00 97.69 119 VAL A O 1
ATOM 943 N N . ILE A 1 120 ? 1.524 3.845 4.240 1.00 96.25 120 ILE A N 1
ATOM 944 C CA . ILE A 1 120 ? 1.464 4.662 5.452 1.00 96.25 120 ILE A CA 1
ATOM 945 C C . ILE A 1 120 ? 2.852 4.864 6.054 1.00 96.25 120 ILE A C 1
ATOM 947 O O . ILE A 1 120 ? 3.113 5.911 6.626 1.00 96.25 120 ILE A O 1
ATOM 951 N N . ASN A 1 121 ? 3.781 3.920 5.945 1.00 95.00 121 ASN A N 1
ATOM 952 C CA . ASN A 1 121 ? 5.124 4.108 6.490 1.00 95.00 121 ASN A CA 1
ATOM 953 C C . ASN A 1 121 ? 6.005 5.013 5.613 1.00 95.00 121 ASN A C 1
ATOM 955 O O . ASN A 1 121 ? 6.920 5.639 6.152 1.00 95.00 121 ASN A O 1
ATOM 959 N N . ASN A 1 122 ? 5.720 5.126 4.310 1.00 95.38 122 ASN A N 1
ATOM 960 C CA . ASN A 1 122 ? 6.603 5.791 3.344 1.00 95.38 122 ASN A CA 1
ATOM 961 C C . ASN A 1 122 ? 6.047 7.091 2.715 1.00 95.38 122 ASN A C 1
ATOM 963 O O . ASN A 1 122 ? 6.694 7.696 1.859 1.00 95.38 122 ASN A O 1
ATOM 967 N N . THR A 1 123 ? 4.856 7.548 3.114 1.00 94.44 123 THR A N 1
ATOM 968 C CA . THR A 1 123 ? 4.214 8.753 2.540 1.00 94.44 123 THR A CA 1
ATOM 969 C C . THR A 1 123 ? 3.643 9.679 3.609 1.00 94.44 123 THR A C 1
ATOM 971 O O . THR A 1 123 ? 3.215 9.214 4.658 1.00 94.44 123 THR A O 1
ATOM 974 N N . ASP A 1 124 ? 3.643 10.995 3.417 1.00 92.38 124 ASP A N 1
ATOM 975 C CA . ASP A 1 124 ? 3.062 11.933 4.389 1.00 92.38 124 ASP A CA 1
ATOM 976 C C . ASP A 1 124 ? 1.579 11.637 4.740 1.00 92.38 124 ASP A C 1
ATOM 978 O O . ASP A 1 124 ? 0.909 10.799 4.128 1.00 92.38 124 ASP A O 1
ATOM 982 N N . THR A 1 125 ? 1.045 12.297 5.777 1.00 91.81 125 THR A N 1
ATOM 983 C CA . THR A 1 125 ? -0.362 12.089 6.182 1.00 91.81 125 THR A CA 1
ATOM 984 C C . THR A 1 125 ? -1.347 12.416 5.060 1.00 91.81 125 THR A C 1
ATOM 986 O O . THR A 1 125 ? -2.363 11.741 4.934 1.00 91.81 125 THR A O 1
ATOM 989 N N . PHE A 1 126 ? -1.059 13.421 4.235 1.00 91.88 126 PHE A N 1
ATOM 990 C CA . PHE A 1 126 ? -1.928 13.850 3.142 1.00 91.88 126 PHE A CA 1
ATOM 991 C C . PHE A 1 126 ? -2.071 12.761 2.068 1.00 91.88 126 PHE A C 1
ATOM 993 O O . PHE A 1 126 ? -3.183 12.365 1.712 1.00 91.88 126 PHE A O 1
ATOM 1000 N N . THR A 1 127 ? -0.949 12.197 1.637 1.00 94.62 127 THR A N 1
ATOM 1001 C CA . THR A 1 127 ? -0.864 11.113 0.658 1.00 94.62 127 THR A CA 1
ATOM 1002 C C . THR A 1 127 ? -1.401 9.806 1.223 1.00 94.62 127 THR A C 1
ATOM 1004 O O . THR A 1 127 ? -2.161 9.123 0.540 1.00 94.62 127 THR A O 1
ATOM 1007 N N . SER A 1 128 ? -1.097 9.485 2.486 1.00 95.69 128 SER A N 1
ATOM 1008 C CA . SER A 1 128 ? -1.654 8.307 3.165 1.00 95.69 128 SER A CA 1
ATOM 1009 C C . SER A 1 128 ? -3.186 8.334 3.158 1.00 95.69 128 SER A C 1
ATOM 1011 O O . SER A 1 128 ? -3.831 7.343 2.817 1.00 95.69 128 SER A O 1
ATOM 1013 N N . LYS A 1 129 ? -3.788 9.492 3.465 1.00 95.44 129 LYS A N 1
ATOM 1014 C CA . LYS A 1 129 ? -5.246 9.672 3.406 1.00 95.44 129 LYS A CA 1
ATOM 1015 C C . LYS A 1 129 ? -5.790 9.537 1.989 1.00 95.44 129 LYS A C 1
ATOM 1017 O O . LYS A 1 129 ? -6.832 8.913 1.805 1.00 95.44 129 LYS A O 1
ATOM 1022 N N . TYR A 1 130 ? -5.103 10.107 0.999 1.00 95.44 130 TYR A N 1
ATOM 1023 C CA . TYR A 1 130 ? -5.514 10.014 -0.404 1.00 95.44 130 TYR A CA 1
ATOM 1024 C C . TYR A 1 130 ? -5.501 8.572 -0.907 1.00 95.44 130 TYR A C 1
ATOM 1026 O O . TYR A 1 130 ? -6.477 8.115 -1.499 1.00 95.44 130 TYR A O 1
ATOM 1034 N N . PHE A 1 131 ? -4.439 7.831 -0.599 1.00 97.44 131 PHE A N 1
ATOM 1035 C CA . PHE A 1 131 ? -4.332 6.411 -0.907 1.00 97.44 131 PHE A CA 1
ATOM 1036 C C . PHE A 1 131 ? -5.472 5.600 -0.269 1.00 97.44 131 PHE A C 1
ATOM 1038 O O . PHE A 1 131 ? -6.153 4.830 -0.948 1.00 97.44 131 PHE A O 1
ATOM 1045 N N . LEU A 1 132 ? -5.732 5.805 1.027 1.00 97.25 132 LEU A N 1
ATOM 1046 C CA . LEU A 1 132 ? -6.817 5.122 1.737 1.00 97.25 132 LEU A CA 1
ATOM 1047 C C . LEU A 1 132 ? -8.191 5.451 1.138 1.00 97.25 132 LEU A C 1
ATOM 1049 O O . LEU A 1 132 ? -9.012 4.560 0.942 1.00 97.25 132 LEU A O 1
ATOM 1053 N N . TRP A 1 133 ? -8.432 6.712 0.773 1.00 94.75 133 TRP A N 1
ATOM 1054 C CA . TRP A 1 133 ? -9.659 7.112 0.085 1.00 94.75 133 TRP A CA 1
ATOM 1055 C C . TRP A 1 133 ? -9.846 6.362 -1.242 1.00 94.75 133 TRP A C 1
ATOM 1057 O O . TRP A 1 133 ? -10.909 5.788 -1.488 1.00 94.75 133 TRP A O 1
ATOM 1067 N N . GLN A 1 134 ? -8.795 6.294 -2.060 1.00 95.06 134 GLN A N 1
ATOM 1068 C CA . GLN A 1 134 ? -8.817 5.653 -3.378 1.00 95.06 134 GLN A CA 1
ATOM 1069 C C . GLN A 1 134 ? -8.933 4.120 -3.334 1.00 95.06 134 GLN A C 1
ATOM 1071 O O . GLN A 1 134 ? -9.211 3.505 -4.363 1.00 95.06 134 GLN A O 1
ATOM 1076 N N . THR A 1 135 ? -8.737 3.490 -2.173 1.00 93.56 135 THR A N 1
ATOM 1077 C CA . THR A 1 135 ? -8.788 2.025 -2.017 1.00 93.56 135 THR A CA 1
ATOM 1078 C C . THR A 1 135 ? -10.117 1.503 -1.463 1.00 93.56 135 THR A C 1
ATOM 1080 O O . THR A 1 135 ? -10.318 0.291 -1.396 1.00 93.56 135 THR A O 1
ATOM 1083 N N . THR A 1 136 ? -11.071 2.390 -1.161 1.00 90.25 136 THR A N 1
ATOM 1084 C CA . THR A 1 136 ? -12.420 2.027 -0.678 1.00 90.25 136 THR A CA 1
ATOM 1085 C C . THR A 1 136 ? -13.300 1.295 -1.699 1.00 90.25 136 THR A C 1
ATOM 1087 O O . THR A 1 136 ? -14.328 0.739 -1.329 1.00 90.25 136 THR A O 1
ATOM 1090 N N . GLY A 1 137 ? -12.898 1.227 -2.973 1.00 84.56 137 GLY A N 1
ATOM 1091 C CA . GLY A 1 137 ? -13.627 0.532 -4.045 1.00 84.56 137 GLY A CA 1
ATOM 1092 C C . GLY A 1 137 ? -13.495 -1.000 -4.056 1.00 84.56 137 GLY A C 1
ATOM 1093 O O . GLY A 1 137 ? -13.642 -1.602 -5.114 1.00 84.56 137 GLY A O 1
ATOM 1094 N N . GLY A 1 138 ? -13.159 -1.635 -2.927 1.00 85.62 138 GLY A N 1
ATOM 1095 C CA . GLY A 1 138 ? -13.072 -3.099 -2.792 1.00 85.62 138 GLY A CA 1
ATOM 1096 C C . GLY A 1 138 ? -11.762 -3.745 -3.266 1.00 85.62 138 GLY A C 1
ATOM 1097 O O . GLY A 1 138 ? -11.597 -4.959 -3.152 1.00 85.62 138 GLY A O 1
ATOM 1098 N N . ILE A 1 139 ? -10.790 -2.967 -3.758 1.00 91.94 139 ILE A N 1
ATOM 1099 C CA . ILE A 1 139 ? -9.509 -3.514 -4.245 1.00 91.94 139 ILE A CA 1
ATOM 1100 C C . ILE A 1 139 ? -8.712 -4.230 -3.144 1.00 91.94 139 ILE A C 1
ATOM 1102 O O . ILE A 1 139 ? -8.040 -5.222 -3.420 1.00 91.94 139 ILE A O 1
ATOM 1106 N N . LEU A 1 140 ? -8.823 -3.780 -1.888 1.00 96.06 140 LEU A N 1
ATOM 1107 C CA . LEU A 1 140 ? -8.117 -4.390 -0.756 1.00 96.06 140 LEU A CA 1
ATOM 1108 C C . LEU A 1 140 ? -8.613 -5.806 -0.444 1.00 96.06 140 LEU A C 1
ATOM 1110 O O . LEU A 1 140 ? -7.845 -6.621 0.051 1.00 96.06 140 LEU A O 1
ATOM 1114 N N . GLU A 1 141 ? -9.870 -6.119 -0.752 1.00 94.31 141 GLU A N 1
ATOM 1115 C CA . GLU A 1 141 ? -10.471 -7.441 -0.526 1.00 94.31 141 GLU A CA 1
ATOM 1116 C C . GLU A 1 141 ? -10.293 -8.368 -1.739 1.00 94.31 141 GLU A C 1
ATOM 1118 O O . GLU A 1 141 ? -10.519 -9.573 -1.651 1.00 94.31 141 GLU A O 1
ATOM 1123 N N . ASN A 1 142 ? -9.853 -7.835 -2.883 1.00 94.25 142 ASN A N 1
ATOM 1124 C CA . ASN A 1 142 ? -9.714 -8.608 -4.108 1.00 94.25 142 ASN A CA 1
ATOM 1125 C C . ASN A 1 142 ? -8.511 -9.565 -4.044 1.00 94.25 142 ASN A C 1
ATOM 1127 O O . ASN A 1 142 ? -7.380 -9.207 -4.374 1.00 94.25 142 ASN A O 1
ATOM 1131 N N . LYS A 1 143 ? -8.766 -10.824 -3.681 1.00 94.56 143 LYS A N 1
ATOM 1132 C CA . LYS A 1 143 ? -7.743 -11.880 -3.614 1.00 94.56 143 LYS A CA 1
ATOM 1133 C C . LYS A 1 143 ? -7.006 -12.145 -4.934 1.00 94.56 143 LYS A C 1
ATOM 1135 O O . LYS A 1 143 ? -5.888 -12.652 -4.898 1.00 94.56 143 LYS A O 1
ATOM 1140 N N . ASN A 1 144 ? -7.594 -11.799 -6.085 1.00 95.38 144 ASN A N 1
ATOM 1141 C CA . ASN A 1 144 ? -6.985 -12.059 -7.395 1.00 95.38 144 ASN A CA 1
ATOM 1142 C C . ASN A 1 144 ? -5.744 -11.195 -7.652 1.00 95.38 144 ASN A C 1
ATOM 1144 O O . ASN A 1 144 ? -4.958 -11.534 -8.527 1.00 95.38 144 ASN A O 1
ATOM 1148 N N . VAL A 1 145 ? -5.555 -10.116 -6.882 1.00 96.56 145 VAL A N 1
ATOM 1149 C CA . VAL A 1 145 ? -4.381 -9.231 -6.974 1.00 96.56 145 VAL A CA 1
ATOM 1150 C C . VAL A 1 145 ? -3.436 -9.362 -5.767 1.00 96.56 145 VAL A C 1
ATOM 1152 O O . VAL A 1 145 ? -2.612 -8.487 -5.500 1.00 96.56 145 VAL A O 1
ATOM 1155 N N . SER A 1 146 ? -3.561 -10.434 -4.973 1.00 97.62 146 SER A N 1
ATOM 1156 C CA . SER A 1 146 ? -2.809 -10.573 -3.717 1.00 97.62 146 SER A CA 1
ATOM 1157 C C . SER A 1 146 ? -1.293 -10.683 -3.919 1.00 97.62 146 SER A C 1
ATOM 1159 O O . SER A 1 146 ? -0.522 -10.066 -3.180 1.00 97.62 146 SER A O 1
ATOM 1161 N N . GLU A 1 147 ? -0.843 -11.439 -4.926 1.00 98.31 147 GLU A N 1
ATOM 1162 C CA . GLU A 1 147 ? 0.592 -11.563 -5.212 1.00 98.31 147 GLU A CA 1
ATOM 1163 C C . GLU A 1 147 ? 1.159 -10.281 -5.840 1.00 98.31 147 GLU A C 1
ATOM 1165 O O . GLU A 1 147 ? 2.323 -9.957 -5.608 1.00 98.31 147 GLU A O 1
ATOM 1170 N N . GLN A 1 148 ? 0.339 -9.499 -6.542 1.00 98.50 148 GLN A N 1
ATOM 1171 C CA . GLN A 1 148 ? 0.699 -8.174 -7.039 1.00 98.50 148 GLN A CA 1
ATOM 1172 C C . GLN A 1 148 ? 0.943 -7.204 -5.882 1.00 98.50 148 GLN A C 1
ATOM 1174 O O . GLN A 1 148 ? 1.984 -6.554 -5.849 1.00 98.50 148 GLN A O 1
ATOM 1179 N N . PHE A 1 149 ? 0.064 -7.171 -4.870 1.00 98.50 149 PHE A N 1
ATOM 1180 C CA . PHE A 1 149 ? 0.299 -6.386 -3.649 1.00 98.50 149 PHE A CA 1
ATOM 1181 C C . PHE A 1 149 ? 1.613 -6.761 -2.963 1.00 98.50 149 PHE A C 1
ATOM 1183 O O . PHE A 1 149 ? 2.401 -5.892 -2.583 1.00 98.50 149 PHE A O 1
ATOM 1190 N N . LYS A 1 150 ? 1.881 -8.061 -2.843 1.00 98.44 150 LYS A N 1
ATOM 1191 C CA . LYS A 1 150 ? 3.118 -8.570 -2.248 1.00 98.44 150 LYS A CA 1
ATOM 1192 C C . LYS A 1 150 ? 4.355 -8.157 -3.047 1.00 98.44 150 LYS A C 1
ATOM 1194 O O . LYS A 1 150 ? 5.334 -7.713 -2.451 1.00 98.44 150 LYS A O 1
ATOM 1199 N N . ALA A 1 151 ? 4.309 -8.280 -4.372 1.00 98.38 151 ALA A N 1
ATOM 1200 C CA . ALA A 1 151 ? 5.410 -7.911 -5.257 1.00 98.38 151 ALA A CA 1
ATOM 1201 C C . ALA A 1 151 ? 5.627 -6.393 -5.334 1.00 98.38 151 ALA A C 1
ATOM 1203 O O . ALA A 1 151 ? 6.763 -5.947 -5.467 1.00 98.38 151 ALA A O 1
ATOM 1204 N N . ALA A 1 152 ? 4.561 -5.599 -5.222 1.00 98.31 152 ALA A N 1
ATOM 1205 C CA . ALA A 1 152 ? 4.614 -4.144 -5.295 1.00 98.31 152 ALA A CA 1
ATOM 1206 C C . ALA A 1 152 ? 5.035 -3.487 -3.977 1.00 98.31 152 ALA A C 1
ATOM 1208 O O . ALA A 1 152 ? 5.505 -2.352 -3.993 1.00 98.31 152 ALA A O 1
ATOM 1209 N N . LYS A 1 153 ? 4.895 -4.167 -2.830 1.00 98.19 153 LYS A N 1
ATOM 1210 C CA . LYS A 1 153 ? 5.244 -3.611 -1.511 1.00 98.19 153 LYS A CA 1
ATOM 1211 C C . LYS A 1 153 ? 6.643 -2.959 -1.477 1.00 98.19 153 LYS A C 1
ATOM 1213 O O . LYS A 1 153 ? 6.734 -1.812 -1.050 1.00 98.19 153 LYS A O 1
ATOM 1218 N N . PRO A 1 154 ? 7.723 -3.582 -1.989 1.00 97.06 154 PRO A N 1
ATOM 1219 C CA . PRO A 1 154 ? 9.052 -2.961 -2.011 1.00 97.06 154 PRO A CA 1
ATOM 1220 C C . PRO A 1 154 ? 9.178 -1.732 -2.931 1.00 97.06 154 PRO A C 1
ATOM 1222 O O . PRO A 1 154 ? 10.183 -1.025 -2.856 1.00 97.06 154 PRO A O 1
ATOM 1225 N N . LEU A 1 155 ? 8.201 -1.484 -3.813 1.00 97.50 155 LEU A N 1
ATOM 1226 C CA . LEU A 1 155 ? 8.195 -0.363 -4.759 1.00 97.50 155 LEU A CA 1
ATOM 1227 C C . LEU A 1 155 ? 7.597 0.915 -4.174 1.00 97.50 155 LEU A C 1
ATOM 1229 O O . LEU A 1 155 ? 7.785 1.975 -4.762 1.00 97.50 155 LEU A O 1
ATOM 1233 N N . VAL A 1 156 ? 6.899 0.846 -3.037 1.00 97.38 156 VAL A N 1
ATOM 1234 C CA . VAL A 1 156 ? 6.191 1.998 -2.457 1.00 97.38 156 VAL A CA 1
ATOM 1235 C C . VAL A 1 156 ? 7.118 3.201 -2.273 1.00 97.38 156 VAL A C 1
ATOM 1237 O O . VAL A 1 156 ? 6.775 4.305 -2.688 1.00 97.38 156 VAL A O 1
ATOM 1240 N N . GLU A 1 157 ? 8.309 2.996 -1.702 1.00 94.88 157 GLU A N 1
ATOM 1241 C CA . GLU A 1 157 ? 9.294 4.070 -1.514 1.00 94.88 157 GLU A CA 1
ATOM 1242 C C . GLU A 1 157 ? 9.774 4.641 -2.859 1.00 94.88 157 GLU A C 1
ATOM 1244 O O . GLU A 1 157 ? 9.921 5.855 -2.999 1.00 94.88 157 GLU A O 1
ATOM 1249 N N . THR A 1 158 ? 9.989 3.784 -3.864 1.00 94.50 158 THR A N 1
ATOM 1250 C CA . THR A 1 158 ? 10.358 4.214 -5.220 1.00 94.50 158 THR A CA 1
ATOM 1251 C C . THR A 1 158 ? 9.245 5.063 -5.832 1.00 94.50 158 THR A C 1
ATOM 1253 O O . THR A 1 158 ? 9.506 6.185 -6.249 1.00 94.50 158 THR A O 1
ATOM 1256 N N . PHE A 1 159 ? 7.995 4.596 -5.816 1.00 96.19 159 PHE A N 1
ATOM 1257 C CA . PHE A 1 159 ? 6.857 5.344 -6.360 1.00 96.19 159 PHE A CA 1
ATOM 1258 C C . PHE A 1 159 ? 6.655 6.682 -5.656 1.00 96.19 159 PHE A C 1
ATOM 1260 O O . PHE A 1 159 ? 6.412 7.692 -6.316 1.00 96.19 159 PHE A O 1
ATOM 1267 N N . ALA A 1 160 ? 6.801 6.709 -4.330 1.00 95.12 160 ALA A N 1
ATOM 1268 C CA . ALA A 1 160 ? 6.730 7.937 -3.553 1.00 95.12 160 ALA A CA 1
ATOM 1269 C C . ALA A 1 160 ? 7.817 8.932 -3.994 1.00 95.12 160 ALA A C 1
ATOM 1271 O O . ALA A 1 160 ? 7.512 10.096 -4.240 1.00 95.12 160 ALA A O 1
ATOM 1272 N N . LYS A 1 161 ? 9.068 8.480 -4.163 1.00 92.94 161 LYS A N 1
ATOM 1273 C CA . LYS A 1 161 ? 10.186 9.319 -4.637 1.00 92.94 161 LYS A CA 1
ATOM 1274 C C . LYS A 1 161 ? 9.968 9.887 -6.032 1.00 92.94 161 LYS A C 1
ATOM 1276 O O . LYS A 1 161 ? 10.303 11.047 -6.250 1.00 92.94 161 LYS A O 1
ATOM 1281 N N . GLU A 1 162 ? 9.382 9.112 -6.938 1.00 91.44 162 GLU A N 1
ATOM 1282 C CA . GLU A 1 162 ? 9.132 9.579 -8.306 1.00 91.44 162 GLU A CA 1
ATOM 1283 C C . GLU A 1 162 ? 8.023 10.624 -8.410 1.00 91.44 162 GLU A C 1
ATOM 1285 O O . GLU A 1 162 ? 8.036 11.442 -9.324 1.00 91.44 162 GLU A O 1
ATOM 1290 N N . THR A 1 163 ? 7.051 10.602 -7.498 1.00 93.25 163 THR A N 1
ATOM 1291 C CA . THR A 1 163 ? 5.800 11.359 -7.679 1.00 93.25 163 THR A CA 1
ATOM 1292 C C . THR A 1 163 ? 5.597 12.458 -6.646 1.00 93.25 163 THR A C 1
ATOM 1294 O O . THR A 1 163 ? 5.008 13.485 -6.960 1.00 93.25 163 THR A O 1
ATOM 1297 N N . LEU A 1 164 ? 6.124 12.293 -5.431 1.00 92.94 164 LEU A N 1
ATOM 1298 C CA . LEU A 1 164 ? 5.853 13.174 -4.290 1.00 92.94 164 LEU A CA 1
ATOM 1299 C C . LEU A 1 164 ? 7.008 14.141 -3.977 1.00 92.94 164 LEU A C 1
ATOM 1301 O O . LEU A 1 164 ? 7.060 14.711 -2.887 1.00 92.94 164 LEU A O 1
ATOM 1305 N N . GLY A 1 165 ? 7.959 14.310 -4.903 1.00 82.56 165 GLY A N 1
ATOM 1306 C CA . GLY A 1 165 ? 9.154 15.142 -4.710 1.00 82.56 165 GLY A CA 1
ATOM 1307 C C . GLY A 1 165 ? 8.895 16.655 -4.695 1.00 82.56 165 GLY A C 1
ATOM 1308 O O . GLY A 1 165 ? 9.727 17.407 -4.193 1.00 82.56 165 GLY A O 1
ATOM 1309 N N . GLN A 1 166 ? 7.750 17.108 -5.215 1.00 83.44 166 GLN A N 1
ATOM 1310 C CA . GLN A 1 166 ? 7.339 18.518 -5.222 1.00 83.44 166 GLN A CA 1
ATOM 1311 C C . GLN A 1 166 ? 5.920 18.665 -4.658 1.00 83.44 166 GLN A C 1
ATOM 1313 O O . GLN A 1 166 ? 4.975 18.863 -5.410 1.00 83.44 166 GLN A O 1
ATOM 1318 N N . PRO A 1 167 ? 5.731 18.526 -3.338 1.00 79.12 167 PRO A N 1
ATOM 1319 C CA . PRO A 1 167 ? 4.395 18.470 -2.763 1.00 79.12 167 PRO A CA 1
ATOM 1320 C C . PRO A 1 167 ? 3.648 19.804 -2.923 1.00 79.12 167 PRO A C 1
ATOM 1322 O O . PRO A 1 167 ? 4.107 20.847 -2.449 1.00 79.12 167 PRO A O 1
ATOM 1325 N N . ASN A 1 168 ? 2.462 19.762 -3.536 1.00 85.50 168 ASN A N 1
ATOM 1326 C CA . ASN A 1 168 ? 1.584 20.916 -3.700 1.00 85.50 168 ASN A CA 1
ATOM 1327 C C . ASN A 1 168 ? 0.376 20.834 -2.745 1.00 85.50 168 ASN A C 1
ATOM 1329 O O . ASN A 1 168 ? -0.544 20.049 -2.979 1.00 85.50 168 ASN A O 1
ATOM 1333 N N . PRO A 1 169 ? 0.295 21.688 -1.710 1.00 85.44 169 PRO A N 1
ATOM 1334 C CA . PRO A 1 169 ? -0.762 21.603 -0.700 1.00 85.44 169 PRO A CA 1
ATOM 1335 C C . PRO A 1 169 ? -2.146 22.074 -1.194 1.00 85.44 169 PRO A C 1
ATOM 1337 O O . PRO A 1 169 ? -3.126 22.015 -0.448 1.00 85.44 169 PRO A O 1
ATOM 1340 N N . TYR A 1 170 ? -2.237 22.564 -2.435 1.00 89.44 170 TYR A N 1
ATOM 1341 C CA . TYR A 1 170 ? -3.467 23.059 -3.060 1.00 89.44 170 TYR A CA 1
ATOM 1342 C C . TYR A 1 170 ? -4.072 22.074 -4.070 1.00 89.44 170 TYR A C 1
ATOM 1344 O O . TYR A 1 170 ? -5.162 22.318 -4.592 1.00 89.44 170 TYR A O 1
ATOM 1352 N N . SER A 1 171 ? -3.394 20.964 -4.374 1.00 91.38 171 SER A N 1
ATOM 1353 C CA . SER A 1 171 ? -3.813 20.012 -5.407 1.00 91.38 171 SER A CA 1
ATOM 1354 C C . SER A 1 171 ? -3.648 18.560 -4.943 1.00 91.38 171 SER A C 1
ATOM 1356 O O . SER A 1 171 ? -3.196 18.316 -3.833 1.00 91.38 171 SER A O 1
ATOM 1358 N N . PHE A 1 172 ? -4.102 17.605 -5.760 1.00 93.12 172 PHE A N 1
ATOM 1359 C CA . PHE A 1 172 ? -3.818 16.177 -5.559 1.00 93.12 172 PHE A CA 1
ATOM 1360 C C . PHE A 1 172 ? -2.944 15.606 -6.688 1.00 93.12 172 PHE A C 1
ATOM 1362 O O . PHE A 1 172 ? -2.860 14.392 -6.819 1.00 93.12 172 PHE A O 1
ATOM 1369 N N . ALA A 1 173 ? -2.328 16.446 -7.528 1.00 94.06 173 ALA A N 1
ATOM 1370 C CA . ALA A 1 173 ? -1.661 16.000 -8.752 1.00 94.06 173 ALA A CA 1
ATOM 1371 C C . ALA A 1 173 ? -0.532 14.992 -8.470 1.00 94.06 173 ALA A C 1
ATOM 1373 O O . ALA A 1 173 ? -0.419 13.966 -9.139 1.00 94.06 173 ALA A O 1
ATOM 1374 N N . GLU A 1 174 ? 0.262 15.233 -7.428 1.00 94.31 174 GLU A N 1
ATOM 1375 C CA . GLU A 1 174 ? 1.335 14.333 -7.008 1.00 94.31 174 GLU A CA 1
ATOM 1376 C C . GLU A 1 174 ? 0.773 13.009 -6.462 1.00 94.31 174 GLU A C 1
ATOM 1378 O O . GLU A 1 174 ? 1.273 11.930 -6.786 1.00 94.31 174 GLU A O 1
ATOM 1383 N N . GLN A 1 175 ? -0.316 13.063 -5.685 1.00 95.88 175 GLN A N 1
ATOM 1384 C CA . GLN A 1 175 ? -1.001 11.871 -5.171 1.00 95.88 175 GLN A CA 1
ATOM 1385 C C . GLN A 1 175 ? -1.691 11.068 -6.285 1.00 95.88 175 GLN A C 1
ATOM 1387 O O . GLN A 1 175 ? -1.731 9.840 -6.220 1.00 95.88 175 GLN A O 1
ATOM 1392 N N . GLU A 1 176 ? -2.209 11.734 -7.317 1.00 95.62 176 GLU A N 1
ATOM 1393 C CA . GLU A 1 176 ? -2.750 11.111 -8.529 1.00 95.62 176 GLU A CA 1
ATOM 1394 C C . GLU A 1 176 ? -1.646 10.392 -9.307 1.00 95.62 176 GLU A C 1
ATOM 1396 O O . GLU A 1 176 ? -1.833 9.242 -9.712 1.00 95.62 176 GLU A O 1
ATOM 1401 N N . GLY A 1 177 ? -0.469 11.013 -9.439 1.00 95.19 177 GLY A N 1
ATOM 1402 C CA . GLY A 1 177 ? 0.722 10.378 -10.004 1.00 95.19 177 GLY A CA 1
ATOM 1403 C C . GLY A 1 177 ? 1.140 9.135 -9.215 1.00 95.19 177 GLY A C 1
ATOM 1404 O O . GLY A 1 177 ? 1.306 8.059 -9.794 1.00 95.19 177 GLY A O 1
ATOM 1405 N N . PHE A 1 178 ? 1.223 9.243 -7.884 1.00 97.00 178 PHE A N 1
ATOM 1406 C CA . PHE A 1 178 ? 1.518 8.110 -7.002 1.00 97.00 178 PHE A CA 1
ATOM 1407 C C . PHE A 1 178 ? 0.506 6.972 -7.185 1.00 97.00 178 PHE A C 1
ATOM 1409 O O . PHE A 1 178 ? 0.883 5.820 -7.402 1.00 97.00 178 PHE A O 1
ATOM 1416 N N . MET A 1 179 ? -0.791 7.292 -7.160 1.00 96.94 179 MET A N 1
ATOM 1417 C CA . MET A 1 179 ? -1.856 6.307 -7.349 1.00 96.94 179 MET A CA 1
ATOM 1418 C C . MET A 1 179 ? -1.867 5.695 -8.746 1.00 96.94 179 MET A C 1
ATOM 1420 O O . MET A 1 179 ? -2.268 4.542 -8.881 1.00 96.94 179 MET A O 1
ATOM 1424 N N . THR A 1 180 ? -1.429 6.425 -9.769 1.00 96.31 180 THR A N 1
ATOM 1425 C CA . THR A 1 180 ? -1.287 5.893 -11.129 1.00 96.31 180 THR A CA 1
ATOM 1426 C C . THR A 1 180 ? -0.227 4.793 -11.160 1.00 96.31 180 THR A C 1
ATOM 1428 O O . THR A 1 180 ? -0.500 3.707 -11.667 1.00 96.31 180 THR A O 1
ATOM 1431 N N . LEU A 1 181 ? 0.934 5.011 -10.529 1.00 96.75 181 LEU A N 1
ATOM 1432 C CA . LEU A 1 181 ? 1.968 3.977 -10.407 1.00 96.75 181 LEU A CA 1
ATOM 1433 C C . LEU A 1 181 ? 1.486 2.779 -9.581 1.00 96.75 181 LEU A C 1
ATOM 1435 O O . LEU A 1 181 ? 1.660 1.638 -10.003 1.00 96.75 181 LEU A O 1
ATOM 1439 N N . VAL A 1 182 ? 0.814 3.012 -8.450 1.00 97.56 182 VAL A N 1
ATOM 1440 C CA . VAL A 1 182 ? 0.218 1.925 -7.654 1.00 97.56 182 VAL A CA 1
ATOM 1441 C C . VAL A 1 182 ? -0.765 1.103 -8.493 1.00 97.56 182 VAL A C 1
ATOM 1443 O O . VAL A 1 182 ? -0.646 -0.117 -8.553 1.00 97.56 182 VAL A O 1
ATOM 1446 N N . LYS A 1 183 ? -1.721 1.750 -9.167 1.00 96.00 183 LYS A N 1
ATOM 1447 C CA . LYS A 1 183 ? -2.740 1.059 -9.974 1.00 96.00 183 LYS A CA 1
ATOM 1448 C C . LYS A 1 183 ? -2.128 0.307 -11.157 1.00 96.00 183 LYS A C 1
ATOM 1450 O O . LYS A 1 183 ? -2.635 -0.750 -11.492 1.00 96.00 183 LYS A O 1
ATOM 1455 N N . SER A 1 184 ? -1.018 0.795 -11.719 1.00 96.25 184 SER A N 1
ATOM 1456 C CA . SER A 1 184 ? -0.319 0.123 -12.825 1.00 96.25 184 SER A CA 1
ATOM 1457 C C . SER A 1 184 ? 0.302 -1.227 -12.463 1.00 96.25 184 SER A C 1
ATOM 1459 O O . SER A 1 184 ? 0.618 -2.002 -13.355 1.00 96.25 184 SER A O 1
ATOM 1461 N N . VAL A 1 185 ? 0.510 -1.504 -11.170 1.00 97.44 185 VAL A N 1
ATOM 1462 C CA . VAL A 1 185 ? 1.063 -2.786 -10.706 1.00 97.44 185 VAL A CA 1
ATOM 1463 C C . VAL A 1 185 ? 0.068 -3.601 -9.886 1.00 97.44 185 VAL A C 1
ATOM 1465 O O . VAL A 1 185 ? 0.236 -4.808 -9.765 1.00 97.44 185 VAL A O 1
ATOM 1468 N N . ILE A 1 186 ? -0.967 -2.977 -9.316 1.00 96.38 186 ILE A N 1
ATOM 1469 C CA . ILE A 1 186 ? -2.037 -3.662 -8.579 1.00 96.38 186 ILE A CA 1
ATOM 1470 C C . ILE A 1 186 ? -3.231 -3.886 -9.505 1.00 96.38 186 ILE A C 1
ATOM 1472 O O . ILE A 1 186 ? -4.288 -3.267 -9.370 1.00 96.38 186 ILE A O 1
ATOM 1476 N N . GLU A 1 187 ? -3.058 -4.801 -10.447 1.00 93.69 187 GLU A N 1
ATOM 1477 C CA . GLU A 1 187 ? -4.101 -5.204 -11.383 1.00 93.69 187 GLU A CA 1
ATOM 1478 C C . GLU A 1 187 ? -3.978 -6.692 -11.757 1.00 93.69 187 GLU A C 1
ATOM 1480 O O . GLU A 1 187 ? -2.920 -7.287 -11.544 1.00 93.69 187 GLU A O 1
ATOM 1485 N N . PRO A 1 188 ? -5.056 -7.334 -12.250 1.00 93.50 188 PRO A N 1
ATOM 1486 C CA . PRO A 1 188 ? -5.046 -8.772 -12.518 1.00 93.50 188 PRO A CA 1
ATOM 1487 C C . PRO A 1 188 ? -4.051 -9.223 -13.595 1.00 93.50 188 PRO A C 1
ATOM 1489 O O . PRO A 1 188 ? -3.524 -10.330 -13.482 1.00 93.50 188 PRO A O 1
ATOM 1492 N N . ASP A 1 189 ? -3.806 -8.391 -14.610 1.00 95.38 189 ASP A N 1
ATOM 1493 C CA . ASP A 1 189 ? -3.000 -8.756 -15.781 1.00 95.38 189 ASP A CA 1
ATOM 1494 C C . ASP A 1 189 ? -1.490 -8.522 -15.570 1.00 95.38 189 ASP A C 1
ATOM 1496 O O . ASP A 1 189 ? -0.661 -9.135 -16.251 1.00 95.38 189 ASP A O 1
ATOM 1500 N N . ALA A 1 190 ? -1.110 -7.731 -14.563 1.00 97.19 190 ALA A N 1
ATOM 1501 C CA . ALA A 1 190 ? 0.278 -7.536 -14.170 1.00 97.19 190 ALA A CA 1
ATOM 1502 C C . ALA A 1 190 ? 0.917 -8.820 -13.608 1.00 97.19 190 ALA A C 1
ATOM 1504 O O . ALA A 1 190 ? 0.437 -9.409 -12.633 1.00 97.19 190 ALA A O 1
ATOM 1505 N N . ASP A 1 191 ? 2.070 -9.212 -14.165 1.00 97.88 191 ASP A N 1
ATOM 1506 C CA . ASP A 1 191 ? 2.866 -10.350 -13.692 1.00 97.88 191 ASP A CA 1
ATOM 1507 C C . ASP A 1 191 ? 3.671 -9.970 -12.428 1.00 97.88 191 ASP A C 1
ATOM 1509 O O . ASP A 1 191 ? 4.600 -9.153 -12.513 1.00 97.88 191 ASP A O 1
ATOM 1513 N N . PRO A 1 192 ? 3.422 -10.602 -11.259 1.00 98.00 192 PRO A N 1
ATOM 1514 C CA . PRO A 1 192 ? 4.158 -10.325 -10.023 1.00 98.00 192 PRO A CA 1
ATOM 1515 C C . PRO A 1 192 ? 5.682 -10.438 -10.147 1.00 98.00 192 PRO A C 1
ATOM 1517 O O . PRO A 1 192 ? 6.420 -9.702 -9.486 1.00 98.00 192 PRO A O 1
ATOM 1520 N N . LYS A 1 193 ? 6.191 -11.323 -11.014 1.00 97.88 193 LYS A N 1
ATOM 1521 C CA . LYS A 1 193 ? 7.637 -11.450 -11.238 1.00 97.88 193 LYS A CA 1
ATOM 1522 C C . LYS A 1 193 ? 8.202 -10.221 -11.939 1.00 97.88 193 LYS A C 1
ATOM 1524 O O . LYS A 1 193 ? 9.320 -9.815 -11.634 1.00 97.88 193 LYS A O 1
ATOM 1529 N N . LYS A 1 194 ? 7.442 -9.598 -12.837 1.00 98.00 194 LYS A N 1
ATOM 1530 C CA . LYS A 1 194 ? 7.853 -8.373 -13.536 1.00 98.00 194 LYS A CA 1
ATOM 1531 C C . LYS A 1 194 ? 7.688 -7.138 -12.676 1.00 98.00 194 LYS A C 1
ATOM 1533 O O . LYS A 1 194 ? 8.567 -6.287 -12.709 1.00 98.00 194 LYS A O 1
ATOM 1538 N N . ILE A 1 195 ? 6.653 -7.087 -11.834 1.00 98.38 195 ILE A N 1
ATOM 1539 C CA . ILE A 1 195 ? 6.524 -6.049 -10.799 1.00 98.38 195 ILE A CA 1
ATOM 1540 C C . ILE A 1 195 ? 7.817 -5.974 -9.975 1.00 98.38 195 ILE A C 1
ATOM 1542 O O . ILE A 1 195 ? 8.352 -4.889 -9.758 1.00 98.38 195 ILE A O 1
ATOM 1546 N N . SER A 1 196 ? 8.391 -7.124 -9.602 1.00 96.88 196 SER A N 1
ATOM 1547 C CA . SER A 1 196 ? 9.636 -7.159 -8.823 1.00 96.88 196 SER A CA 1
ATOM 1548 C C . SER A 1 196 ? 10.852 -6.527 -9.528 1.00 96.88 196 SER A C 1
ATOM 1550 O O . SER A 1 196 ? 11.791 -6.115 -8.853 1.00 96.88 196 SER A O 1
ATOM 1552 N N . LEU A 1 197 ? 10.815 -6.390 -10.861 1.00 97.19 197 LEU A N 1
ATOM 1553 C CA . LEU A 1 197 ? 11.865 -5.766 -11.674 1.00 97.19 197 LEU A CA 1
ATOM 1554 C C . LEU A 1 197 ? 11.652 -4.263 -11.908 1.00 97.19 197 LEU A C 1
ATOM 1556 O O . LEU A 1 197 ? 12.546 -3.601 -12.429 1.00 97.19 197 LEU A O 1
ATOM 1560 N N . VAL A 1 198 ? 10.493 -3.701 -11.542 1.00 97.12 198 VAL A N 1
ATOM 1561 C CA . VAL A 1 198 ? 10.159 -2.292 -11.827 1.00 97.12 198 VAL A CA 1
ATOM 1562 C C . VAL A 1 198 ? 11.177 -1.342 -11.206 1.00 97.12 198 VAL A C 1
ATOM 1564 O O . VAL A 1 198 ? 11.592 -0.386 -11.852 1.00 97.12 198 VAL A O 1
ATOM 1567 N N . LYS A 1 199 ? 11.627 -1.609 -9.975 1.00 95.19 199 LYS A N 1
ATOM 1568 C CA . LYS A 1 199 ? 12.645 -0.779 -9.317 1.00 95.19 199 LYS A CA 1
ATOM 1569 C C . LYS A 1 199 ? 13.950 -0.747 -10.110 1.00 95.19 199 LYS A C 1
ATOM 1571 O O . LYS A 1 199 ? 14.530 0.322 -10.277 1.00 95.19 199 LYS A O 1
ATOM 1576 N N . ASP A 1 200 ? 14.391 -1.900 -10.599 1.00 94.56 200 ASP A N 1
ATOM 1577 C CA . ASP A 1 200 ? 15.627 -2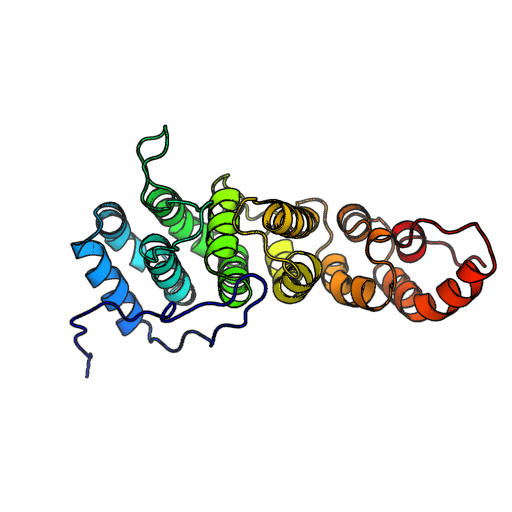.009 -11.371 1.00 94.56 200 ASP A CA 1
ATOM 1578 C C . ASP A 1 200 ? 15.484 -1.301 -12.722 1.00 94.56 200 ASP A C 1
ATOM 1580 O O . ASP A 1 200 ? 16.375 -0.553 -13.115 1.00 94.56 200 ASP A O 1
ATOM 1584 N N . ALA A 1 201 ? 14.331 -1.442 -13.384 1.00 93.12 201 ALA A N 1
ATOM 1585 C CA . ALA A 1 201 ? 14.021 -0.727 -14.620 1.00 93.12 201 ALA A CA 1
ATOM 1586 C C . ALA A 1 201 ? 14.005 0.801 -14.425 1.00 93.12 201 ALA A C 1
ATOM 1588 O O . ALA A 1 201 ? 14.650 1.520 -15.183 1.00 93.12 201 ALA A O 1
ATOM 1589 N N . VAL A 1 202 ? 13.323 1.300 -13.387 1.00 91.88 202 VAL A N 1
ATOM 1590 C CA . VAL A 1 202 ? 13.269 2.737 -13.052 1.00 91.88 202 VAL A CA 1
ATOM 1591 C C . VAL A 1 202 ? 14.661 3.296 -12.753 1.00 91.88 202 VAL A C 1
ATOM 1593 O O . VAL A 1 202 ? 14.959 4.419 -13.146 1.00 91.88 202 VAL A O 1
ATOM 1596 N N . ASN A 1 203 ? 15.517 2.529 -12.074 1.00 90.94 203 ASN A N 1
ATOM 1597 C CA . ASN A 1 203 ? 16.879 2.958 -11.751 1.00 90.94 203 ASN A CA 1
ATOM 1598 C C . ASN A 1 203 ? 17.829 2.904 -12.954 1.00 90.94 203 ASN A C 1
ATOM 1600 O O . ASN A 1 203 ? 18.803 3.649 -12.986 1.00 90.94 203 ASN A O 1
ATOM 1604 N N . ALA A 1 204 ? 17.580 2.009 -13.910 1.00 88.56 204 ALA A N 1
ATOM 1605 C CA . ALA A 1 204 ? 18.410 1.864 -15.101 1.00 88.56 204 ALA A CA 1
ATOM 1606 C C . ALA A 1 204 ? 18.137 2.944 -16.161 1.00 88.56 204 ALA A C 1
ATOM 1608 O O . ALA A 1 204 ? 18.965 3.136 -17.047 1.00 88.56 204 ALA A O 1
ATOM 1609 N N . ILE A 1 205 ? 16.987 3.624 -16.100 1.00 85.81 205 ILE A N 1
ATOM 1610 C CA . ILE A 1 205 ? 16.547 4.601 -17.100 1.00 85.81 205 ILE A CA 1
ATOM 1611 C C . ILE A 1 205 ? 16.706 6.029 -16.566 1.00 85.81 205 ILE A C 1
ATOM 1613 O O . ILE A 1 205 ? 16.081 6.398 -15.573 1.00 85.81 205 ILE A O 1
ATOM 1617 N N . ASP A 1 206 ? 17.450 6.865 -17.294 1.00 81.19 206 ASP A N 1
ATOM 1618 C CA . ASP A 1 206 ? 17.638 8.280 -16.941 1.00 81.19 206 ASP A CA 1
ATOM 1619 C C . ASP A 1 206 ? 16.336 9.090 -17.078 1.00 81.19 206 ASP A C 1
ATOM 1621 O O . ASP A 1 206 ? 15.916 9.788 -16.153 1.00 81.19 206 ASP A O 1
ATOM 1625 N N . ASN A 1 207 ? 15.654 8.976 -18.226 1.00 83.19 207 ASN A N 1
ATOM 1626 C CA . ASN A 1 207 ? 14.362 9.623 -18.457 1.00 83.19 207 ASN A CA 1
ATOM 1627 C C . ASN A 1 207 ? 13.200 8.670 -18.152 1.00 83.19 207 ASN A C 1
ATOM 1629 O O . ASN A 1 207 ? 12.675 7.983 -19.031 1.00 83.19 207 ASN A O 1
ATOM 1633 N N . LYS A 1 208 ? 12.765 8.664 -16.894 1.00 84.25 208 LYS A N 1
ATOM 1634 C CA . LYS A 1 208 ? 11.710 7.772 -16.386 1.00 84.25 208 LYS A CA 1
ATOM 1635 C C . LYS A 1 208 ? 10.350 7.950 -17.066 1.00 84.25 208 LYS A C 1
ATOM 1637 O O . LYS A 1 208 ? 9.550 7.022 -17.044 1.00 84.25 208 LYS A O 1
ATOM 1642 N N . ALA A 1 209 ? 10.102 9.082 -17.732 1.00 81.06 209 ALA A N 1
ATOM 1643 C CA . ALA A 1 209 ? 8.887 9.284 -18.527 1.00 81.06 209 ALA A CA 1
ATOM 1644 C C . ALA A 1 209 ? 8.790 8.328 -19.733 1.00 81.06 209 ALA A C 1
ATOM 1646 O O . ALA A 1 209 ? 7.713 8.169 -20.297 1.00 81.06 209 ALA A O 1
ATOM 1647 N N . MET A 1 210 ? 9.898 7.686 -20.124 1.00 82.94 210 MET A N 1
ATOM 1648 C CA . MET A 1 210 ? 9.940 6.690 -21.199 1.00 82.94 210 MET A CA 1
ATOM 1649 C C . MET A 1 210 ? 9.581 5.271 -20.727 1.00 82.94 210 MET A C 1
ATOM 1651 O O . MET A 1 210 ? 9.632 4.345 -21.534 1.00 82.94 210 MET A O 1
ATOM 1655 N N . LEU A 1 211 ? 9.280 5.078 -19.436 1.00 89.56 211 LEU A N 1
ATOM 1656 C CA . LEU A 1 211 ? 8.858 3.796 -18.876 1.00 89.56 211 LEU A CA 1
ATOM 1657 C C . LEU A 1 211 ? 7.352 3.804 -18.581 1.00 89.56 211 LEU A C 1
ATOM 1659 O O . LEU A 1 211 ? 6.885 4.391 -17.606 1.00 89.56 211 LEU A O 1
ATOM 1663 N N . HIS A 1 212 ? 6.599 3.071 -19.389 1.00 92.75 212 HIS A N 1
ATOM 1664 C CA . HIS A 1 212 ? 5.191 2.769 -19.182 1.00 92.75 212 HIS A CA 1
ATOM 1665 C C . HIS A 1 212 ? 5.072 1.525 -18.293 1.00 92.75 212 HIS A C 1
ATOM 1667 O O . HIS A 1 212 ? 5.120 0.392 -18.771 1.00 92.75 212 HIS A O 1
ATOM 1673 N N . VAL A 1 213 ? 4.952 1.736 -16.977 1.00 94.88 213 VAL A N 1
ATOM 1674 C CA . VAL A 1 213 ? 4.997 0.653 -15.973 1.00 94.88 213 VAL A CA 1
ATOM 1675 C C . VAL A 1 213 ? 3.926 -0.418 -16.205 1.00 94.88 213 VAL A C 1
ATOM 1677 O O . VAL A 1 213 ? 4.261 -1.595 -16.114 1.00 94.88 213 VAL A O 1
ATOM 1680 N N . SER A 1 214 ? 2.693 -0.040 -16.561 1.00 95.00 214 SER A N 1
ATOM 1681 C CA . SER A 1 214 ? 1.606 -0.991 -16.857 1.00 95.00 214 SER A CA 1
ATOM 1682 C C . SER A 1 214 ? 1.986 -1.925 -18.014 1.00 95.00 214 SER A C 1
ATOM 1684 O O . SER A 1 214 ? 2.146 -3.131 -17.835 1.00 95.00 214 SER A O 1
ATOM 1686 N N . SER A 1 215 ? 2.342 -1.346 -19.165 1.00 94.44 215 SER A N 1
ATOM 1687 C CA . SER A 1 215 ? 2.800 -2.090 -20.344 1.00 94.44 215 SER A CA 1
ATOM 1688 C C . SER A 1 215 ? 4.026 -2.971 -20.059 1.00 94.44 215 SER A C 1
ATOM 1690 O O . SER A 1 215 ? 4.173 -4.050 -20.635 1.00 94.44 215 SER A O 1
ATOM 1692 N N . PHE A 1 216 ? 4.919 -2.539 -19.162 1.00 96.00 216 PHE A N 1
ATOM 1693 C CA . PHE A 1 216 ? 6.078 -3.324 -18.742 1.00 96.00 216 PHE A CA 1
ATOM 1694 C C . PHE A 1 216 ? 5.670 -4.600 -17.989 1.00 96.00 216 PHE A C 1
ATOM 1696 O O . PHE A 1 216 ? 6.125 -5.698 -18.344 1.00 96.00 216 PHE A O 1
ATOM 1703 N N . VAL A 1 217 ? 4.814 -4.471 -16.969 1.00 97.38 217 VAL A N 1
ATOM 1704 C CA . VAL A 1 217 ? 4.414 -5.594 -16.102 1.00 97.38 217 VAL A CA 1
ATOM 1705 C C . VAL A 1 217 ? 3.403 -6.535 -16.760 1.00 97.38 217 VAL A C 1
ATOM 1707 O O . VAL A 1 217 ? 3.402 -7.721 -16.438 1.00 97.38 217 VAL A O 1
ATOM 1710 N N . GLU A 1 218 ? 2.626 -6.046 -17.726 1.00 96.38 218 GLU A N 1
ATOM 1711 C CA . GLU A 1 218 ? 1.678 -6.825 -18.544 1.00 96.38 218 GLU A CA 1
ATOM 1712 C C . GLU A 1 218 ? 2.333 -7.493 -19.767 1.00 96.38 218 GLU A C 1
ATOM 1714 O O . GLU A 1 218 ? 1.713 -8.289 -20.480 1.00 96.38 218 GLU A O 1
ATOM 1719 N N . SER A 1 219 ? 3.594 -7.157 -20.066 1.00 94.75 219 SER A N 1
ATOM 1720 C CA . SER A 1 219 ? 4.268 -7.630 -21.279 1.00 94.75 219 SER A CA 1
ATOM 1721 C C . SER A 1 219 ? 4.269 -9.162 -21.394 1.00 94.75 219 SER A C 1
ATOM 1723 O O . SER A 1 219 ? 4.166 -9.892 -20.412 1.00 94.75 219 SER A O 1
ATOM 1725 N N . LYS A 1 220 ? 4.490 -9.705 -22.598 1.00 93.81 220 LYS A N 1
ATOM 1726 C CA . LYS A 1 220 ? 4.661 -11.164 -22.802 1.00 93.81 220 LYS A CA 1
ATOM 1727 C C . LYS A 1 220 ? 6.119 -11.630 -22.772 1.00 93.81 220 LYS A C 1
ATOM 1729 O O . LYS A 1 220 ? 6.389 -12.820 -22.908 1.00 93.81 220 LYS A O 1
ATOM 1734 N N . ALA A 1 221 ? 7.067 -10.711 -22.597 1.00 92.56 221 ALA A N 1
ATOM 1735 C CA . ALA A 1 221 ? 8.492 -11.026 -22.603 1.00 92.56 221 ALA A CA 1
ATOM 1736 C C . ALA A 1 221 ? 8.890 -11.940 -21.426 1.00 92.56 221 ALA A C 1
ATOM 1738 O O . ALA A 1 221 ? 8.392 -11.736 -20.315 1.00 92.56 221 ALA A O 1
ATOM 1739 N N . PRO A 1 222 ? 9.791 -12.918 -21.616 1.00 94.62 222 PRO A N 1
ATOM 1740 C CA . PRO A 1 222 ? 10.316 -13.713 -20.509 1.00 94.62 222 PRO A CA 1
ATOM 1741 C C . PRO A 1 222 ? 11.063 -12.849 -19.480 1.00 94.62 222 PRO A C 1
ATOM 1743 O O . PRO A 1 222 ? 11.830 -11.964 -19.853 1.00 94.62 222 PRO A O 1
ATOM 1746 N N . VAL A 1 223 ? 10.894 -13.148 -18.187 1.00 94.94 223 VAL A N 1
ATOM 1747 C CA . VAL A 1 223 ? 11.530 -12.417 -17.067 1.00 94.94 223 VAL A CA 1
ATOM 1748 C C . VAL A 1 223 ? 13.051 -12.322 -17.220 1.00 94.94 223 VAL A C 1
ATOM 1750 O O . VAL A 1 223 ? 13.614 -11.249 -17.031 1.00 94.94 223 VAL A O 1
ATOM 1753 N N . GLU A 1 224 ? 13.717 -13.415 -17.602 1.00 93.62 224 GLU A N 1
ATOM 1754 C CA . GLU A 1 224 ? 15.178 -13.419 -17.783 1.00 93.62 224 GLU A CA 1
ATOM 1755 C C . GLU A 1 224 ? 15.615 -12.489 -18.917 1.00 93.62 224 GLU A C 1
ATOM 1757 O O . GLU A 1 224 ? 16.571 -11.736 -18.766 1.00 93.62 224 GLU A O 1
ATOM 1762 N N . LYS A 1 225 ? 14.839 -12.425 -20.005 1.00 91.75 225 LYS A N 1
ATOM 1763 C CA . LYS A 1 225 ? 15.136 -11.511 -21.108 1.00 91.75 225 LYS A CA 1
ATOM 1764 C C . LYS A 1 225 ? 14.985 -10.045 -20.694 1.00 91.75 225 LYS A C 1
ATOM 1766 O O . LYS A 1 225 ? 15.788 -9.210 -21.098 1.00 91.75 225 LYS A O 1
ATOM 1771 N N . ILE A 1 226 ? 13.981 -9.735 -19.872 1.00 94.12 226 ILE A N 1
ATOM 1772 C CA . ILE A 1 226 ? 13.808 -8.390 -19.311 1.00 94.12 226 ILE A CA 1
ATOM 1773 C C . ILE A 1 226 ? 15.021 -8.014 -18.451 1.00 94.12 226 ILE A C 1
ATOM 1775 O O . ILE A 1 226 ? 15.535 -6.909 -18.595 1.00 94.12 226 ILE A O 1
ATOM 1779 N N . LYS A 1 227 ? 15.515 -8.920 -17.596 1.00 94.38 227 LYS A N 1
ATOM 1780 C CA . LYS A 1 227 ? 16.719 -8.671 -16.783 1.00 94.38 227 LYS A CA 1
ATOM 1781 C C . LYS A 1 227 ? 17.948 -8.390 -17.650 1.00 94.38 227 LYS A C 1
ATOM 1783 O O . LYS A 1 227 ? 18.653 -7.413 -17.393 1.00 94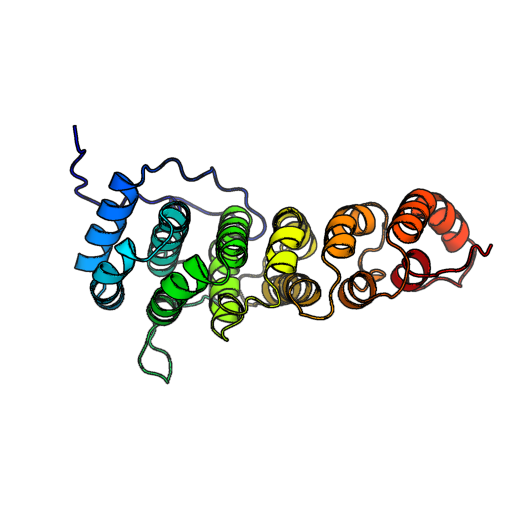.38 227 LYS A O 1
ATOM 1788 N N . ASP A 1 228 ? 18.165 -9.187 -18.698 1.00 91.94 228 ASP A N 1
ATOM 1789 C CA . ASP A 1 228 ? 19.253 -8.962 -19.657 1.00 91.94 228 ASP A CA 1
ATOM 1790 C C . ASP A 1 228 ? 19.136 -7.571 -20.298 1.00 91.94 228 ASP A C 1
ATOM 1792 O O . ASP A 1 228 ? 20.107 -6.812 -20.358 1.00 91.94 228 ASP A O 1
ATOM 1796 N N . ASN A 1 229 ? 17.928 -7.192 -20.721 1.00 91.12 229 ASN A N 1
ATOM 1797 C CA . ASN A 1 229 ? 17.676 -5.883 -21.313 1.00 91.12 229 ASN A CA 1
ATOM 1798 C C . ASN A 1 229 ? 17.910 -4.741 -20.302 1.00 91.12 229 ASN A C 1
ATOM 1800 O O . ASN A 1 229 ? 18.549 -3.756 -20.659 1.00 91.12 229 ASN A O 1
ATOM 1804 N N . ILE A 1 230 ? 17.488 -4.870 -19.036 1.00 92.44 230 ILE A N 1
ATOM 1805 C CA . ILE A 1 230 ? 17.765 -3.873 -17.980 1.00 92.44 230 ILE A CA 1
ATOM 1806 C C . ILE A 1 230 ? 19.278 -3.657 -17.825 1.00 92.44 230 ILE A C 1
ATOM 1808 O O . ILE A 1 230 ? 19.739 -2.518 -17.782 1.00 92.44 230 ILE A O 1
ATOM 1812 N N . SER A 1 231 ? 20.067 -4.737 -17.817 1.00 90.50 231 SER A N 1
ATOM 1813 C CA . SER A 1 231 ? 21.528 -4.669 -17.643 1.00 90.50 231 SER A CA 1
ATOM 1814 C C . SER A 1 231 ? 22.270 -3.950 -18.779 1.00 90.50 231 SER A C 1
ATOM 1816 O O . SER A 1 231 ? 23.406 -3.508 -18.606 1.00 90.50 231 SER A O 1
ATOM 1818 N N . THR A 1 232 ? 21.626 -3.803 -19.938 1.00 88.19 232 THR A N 1
ATOM 1819 C CA . THR A 1 232 ? 22.209 -3.210 -21.149 1.00 88.19 232 THR A CA 1
ATOM 1820 C C . THR A 1 232 ? 21.690 -1.802 -21.439 1.00 88.19 232 THR A C 1
ATOM 1822 O O . THR A 1 232 ? 22.210 -1.148 -22.344 1.00 88.19 232 THR A O 1
ATOM 1825 N N . VAL A 1 233 ? 20.729 -1.287 -20.654 1.00 85.44 233 VAL A N 1
ATOM 1826 C CA . VAL A 1 233 ? 20.120 0.040 -20.867 1.00 85.44 233 VAL A CA 1
ATOM 1827 C C . VAL A 1 233 ? 21.172 1.139 -20.999 1.00 85.44 233 VAL A C 1
ATOM 1829 O O . VAL A 1 233 ? 21.110 1.897 -21.959 1.00 85.44 233 VAL A O 1
ATOM 1832 N N . GLY A 1 234 ? 22.176 1.181 -20.116 1.00 77.62 234 GLY A N 1
ATOM 1833 C CA . GLY A 1 234 ? 23.221 2.214 -20.153 1.00 77.62 234 GLY A CA 1
ATOM 1834 C C . GLY A 1 234 ? 24.064 2.217 -21.438 1.00 77.62 234 GLY A C 1
ATOM 1835 O O . GLY A 1 234 ? 24.554 3.260 -21.864 1.00 77.62 234 GLY A O 1
ATOM 1836 N N . GLN A 1 235 ? 24.221 1.062 -22.095 1.00 75.19 235 GLN A N 1
ATOM 1837 C CA . GLN A 1 235 ? 24.913 0.978 -23.387 1.00 75.19 235 GLN A CA 1
ATOM 1838 C C . GLN A 1 235 ? 24.019 1.493 -24.516 1.00 75.19 235 GLN A C 1
ATOM 1840 O O . GLN A 1 235 ? 24.486 2.174 -25.428 1.00 75.19 235 GLN A O 1
ATOM 1845 N N . VAL A 1 236 ? 22.723 1.197 -24.436 1.00 73.88 236 VAL A N 1
ATOM 1846 C CA . VAL A 1 236 ? 21.742 1.623 -25.431 1.00 73.88 236 VAL A CA 1
ATOM 1847 C C . VAL A 1 236 ? 21.461 3.118 -25.315 1.00 73.88 236 VAL A C 1
ATOM 1849 O O . VAL A 1 236 ? 21.437 3.781 -26.344 1.00 73.88 236 VAL A O 1
ATOM 1852 N N . THR A 1 237 ? 21.365 3.703 -24.117 1.00 68.75 237 THR A N 1
ATOM 1853 C CA . THR A 1 237 ? 21.181 5.161 -23.945 1.00 68.75 237 THR A CA 1
ATOM 1854 C C . THR A 1 237 ? 22.326 5.960 -24.553 1.00 68.75 237 THR A C 1
ATOM 1856 O O . THR A 1 237 ? 22.079 6.883 -25.328 1.00 68.75 237 THR A O 1
ATOM 1859 N N . ALA A 1 238 ? 23.569 5.511 -24.365 1.00 66.12 238 ALA A N 1
ATOM 1860 C CA . ALA A 1 238 ? 24.740 6.112 -25.006 1.00 66.12 238 ALA A CA 1
ATOM 1861 C C . ALA A 1 238 ? 24.724 6.036 -26.553 1.00 66.12 238 ALA A C 1
ATOM 1863 O O . ALA A 1 238 ? 25.329 6.875 -27.230 1.00 66.12 238 ALA A O 1
ATOM 1864 N N . LEU A 1 239 ? 24.050 5.035 -27.133 1.00 64.56 239 LEU A N 1
ATOM 1865 C CA . LEU A 1 239 ? 23.846 4.892 -28.582 1.00 64.56 239 LEU A CA 1
ATOM 1866 C C . LEU A 1 239 ? 22.613 5.677 -29.079 1.00 64.56 239 LEU A C 1
ATOM 1868 O O . LEU A 1 239 ? 22.592 6.146 -30.222 1.00 64.56 239 LEU A O 1
ATOM 1872 N N . MET A 1 240 ? 21.602 5.859 -28.227 1.00 62.97 240 MET A N 1
ATOM 1873 C CA . MET A 1 240 ? 20.364 6.599 -28.502 1.00 62.97 240 MET A CA 1
ATOM 1874 C C . MET A 1 240 ? 20.573 8.114 -28.503 1.00 62.97 240 MET A C 1
ATOM 1876 O O . MET A 1 240 ? 20.045 8.786 -29.382 1.00 62.97 240 MET A O 1
ATOM 1880 N N . ASP A 1 241 ? 21.433 8.663 -27.644 1.00 60.31 241 ASP A N 1
ATOM 1881 C CA . ASP A 1 241 ? 21.801 10.089 -27.717 1.00 60.31 241 ASP A CA 1
ATOM 1882 C C . ASP A 1 241 ? 22.429 10.465 -29.074 1.00 60.31 241 ASP A C 1
ATOM 1884 O O . ASP A 1 241 ? 22.394 11.619 -29.506 1.00 60.31 241 ASP A O 1
ATOM 1888 N N . LYS A 1 242 ? 22.961 9.470 -29.797 1.00 57.19 242 LYS A N 1
ATOM 1889 C CA . LYS A 1 242 ? 23.534 9.617 -31.142 1.00 57.19 242 LYS A CA 1
ATOM 1890 C C . LYS A 1 242 ? 22.547 9.304 -32.274 1.00 57.19 242 LYS A C 1
ATOM 1892 O O . LYS A 1 242 ? 22.820 9.658 -33.420 1.00 57.19 242 LYS A O 1
ATOM 1897 N N . SER A 1 243 ? 21.411 8.663 -31.993 1.00 52.56 243 SER A N 1
ATOM 1898 C CA . SER A 1 243 ? 20.438 8.209 -32.994 1.00 52.56 243 SER A CA 1
ATOM 1899 C C . SER A 1 243 ? 19.009 8.583 -32.579 1.00 52.56 243 SER A C 1
ATOM 1901 O O . SER A 1 243 ? 18.496 8.133 -31.567 1.00 52.56 243 SER A O 1
ATOM 1903 N N . LYS A 1 244 ? 18.316 9.405 -33.379 1.00 53.78 244 LYS A N 1
ATOM 1904 C CA . LYS A 1 244 ? 16.997 10.017 -33.071 1.00 53.78 244 LYS A CA 1
ATOM 1905 C C . LYS A 1 244 ? 15.803 9.038 -32.867 1.00 53.78 244 LYS A C 1
ATOM 1907 O O . LYS A 1 244 ? 14.656 9.458 -33.032 1.00 53.78 244 LYS A O 1
ATOM 1912 N N . GLY A 1 245 ? 16.029 7.749 -32.603 1.00 53.91 245 GLY A N 1
ATOM 1913 C CA . GLY A 1 245 ? 15.088 6.664 -32.906 1.00 53.91 245 GLY A CA 1
ATOM 1914 C C . GLY A 1 245 ? 14.343 6.005 -31.742 1.00 53.91 245 GLY A C 1
ATOM 1915 O O . GLY A 1 245 ? 13.208 5.586 -31.948 1.00 53.91 245 GLY A O 1
ATOM 1916 N N . LEU A 1 246 ? 14.908 5.900 -30.537 1.00 56.88 246 LEU A N 1
ATOM 1917 C CA . LEU A 1 246 ? 14.221 5.228 -29.424 1.00 56.88 246 LEU A CA 1
ATOM 1918 C C . LEU A 1 246 ? 13.592 6.256 -28.484 1.00 56.88 246 LEU A C 1
ATOM 1920 O O . LEU A 1 246 ? 14.277 7.031 -27.823 1.00 56.88 246 LEU A O 1
ATOM 1924 N N . ARG A 1 247 ? 12.258 6.268 -28.472 1.00 63.09 247 ARG A N 1
ATOM 1925 C CA . ARG A 1 247 ? 11.435 7.173 -27.658 1.00 63.09 247 ARG A CA 1
ATOM 1926 C C . ARG A 1 247 ? 10.676 6.459 -26.537 1.00 63.09 247 ARG A C 1
ATOM 1928 O O . ARG A 1 247 ? 10.043 7.134 -25.736 1.00 63.09 247 ARG A O 1
ATOM 1935 N N . ASP A 1 248 ? 10.777 5.132 -26.470 1.00 80.44 248 ASP A N 1
ATOM 1936 C CA . ASP A 1 248 ? 10.077 4.295 -25.497 1.00 80.44 248 ASP A CA 1
ATOM 1937 C C . ASP A 1 248 ? 11.025 3.214 -24.956 1.00 80.44 248 ASP A C 1
ATOM 1939 O O . ASP A 1 248 ? 11.481 2.331 -25.690 1.00 80.44 248 ASP A O 1
ATOM 1943 N N . MET A 1 249 ? 11.358 3.310 -23.667 1.00 86.00 249 MET A N 1
ATOM 1944 C CA . MET A 1 249 ? 12.215 2.336 -22.987 1.00 86.00 249 MET A CA 1
ATOM 1945 C C . MET A 1 249 ? 11.463 1.061 -22.631 1.00 86.00 249 MET A C 1
ATOM 1947 O O . MET A 1 249 ? 12.078 0.006 -22.489 1.00 86.00 249 MET A O 1
ATOM 1951 N N . THR A 1 250 ? 10.142 1.129 -22.534 1.00 8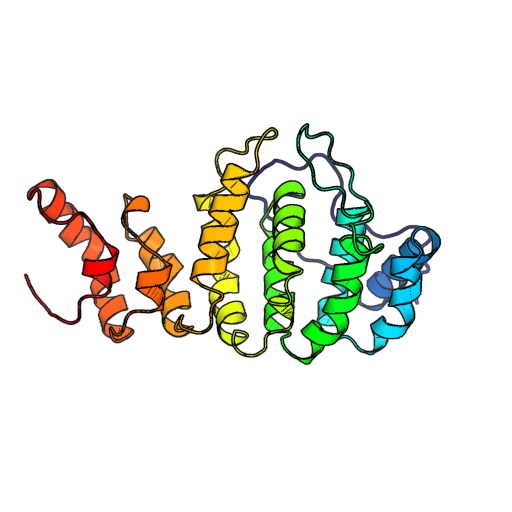8.25 250 THR A N 1
ATOM 1952 C CA . THR A 1 250 ? 9.283 -0.030 -22.290 1.00 88.25 250 THR A CA 1
ATOM 1953 C C . THR A 1 250 ? 9.398 -1.023 -23.428 1.00 88.25 250 THR A C 1
ATOM 1955 O O . THR A 1 250 ? 9.637 -2.208 -23.196 1.00 88.25 250 THR A O 1
ATOM 1958 N N . ASP A 1 251 ? 9.312 -0.529 -24.662 1.00 87.50 251 ASP A N 1
ATOM 1959 C CA . ASP A 1 251 ? 9.487 -1.334 -25.867 1.00 87.50 251 ASP A CA 1
ATOM 1960 C C . ASP A 1 251 ? 10.854 -2.013 -25.890 1.00 87.50 251 ASP A C 1
ATOM 1962 O O . ASP A 1 251 ? 10.958 -3.193 -26.212 1.00 87.50 251 ASP A O 1
ATOM 1966 N N . TYR A 1 252 ? 11.920 -1.292 -25.536 1.00 87.69 252 TYR A N 1
ATOM 1967 C CA . TYR A 1 252 ? 13.255 -1.882 -25.462 1.00 87.69 252 TYR A CA 1
ATOM 1968 C C . TYR A 1 252 ? 13.319 -3.001 -24.418 1.00 87.69 252 TYR A C 1
ATOM 1970 O O . TYR A 1 252 ? 13.716 -4.125 -24.728 1.00 87.69 252 TYR A O 1
ATOM 1978 N N . LEU A 1 253 ? 12.879 -2.713 -23.192 1.00 89.69 253 LEU A N 1
ATOM 1979 C CA . LEU A 1 253 ? 12.942 -3.658 -22.083 1.00 89.69 253 LEU A CA 1
ATOM 1980 C C . LEU A 1 253 ? 12.097 -4.911 -22.329 1.00 89.69 253 LEU A C 1
ATOM 1982 O O . LEU A 1 253 ? 12.485 -6.002 -21.911 1.00 89.69 253 LEU A O 1
ATOM 1986 N N . THR A 1 254 ? 10.978 -4.773 -23.038 1.00 90.19 254 THR A N 1
ATOM 1987 C CA . THR A 1 254 ? 10.010 -5.852 -23.280 1.00 90.19 254 THR A CA 1
ATOM 1988 C C . THR A 1 254 ? 10.129 -6.495 -24.666 1.00 90.19 254 THR A C 1
ATOM 1990 O O . THR A 1 254 ? 9.388 -7.428 -24.984 1.00 90.19 254 THR A O 1
ATOM 1993 N N . LYS A 1 255 ? 11.085 -6.076 -25.502 1.00 84.38 255 LYS A N 1
ATOM 1994 C CA . LYS A 1 255 ? 11.335 -6.728 -26.793 1.00 84.38 255 LYS A CA 1
ATOM 1995 C C . LYS A 1 255 ? 11.943 -8.116 -26.605 1.00 84.38 255 LYS A C 1
ATOM 1997 O O . LYS A 1 255 ? 13.001 -8.295 -26.002 1.00 84.38 255 LYS A O 1
ATOM 2002 N N . ASN A 1 256 ? 11.290 -9.103 -27.217 1.00 58.75 256 ASN A N 1
ATOM 2003 C CA . ASN A 1 256 ? 11.724 -10.502 -27.260 1.00 58.75 256 ASN A CA 1
ATOM 2004 C C . ASN A 1 256 ? 12.677 -10.807 -28.438 1.00 58.75 256 ASN A C 1
ATOM 2006 O O . ASN A 1 256 ? 12.727 -11.926 -28.941 1.00 58.75 256 ASN A O 1
ATOM 2010 N N . THR A 1 257 ? 13.416 -9.812 -28.927 1.00 46.44 257 THR A N 1
ATOM 2011 C CA . THR A 1 257 ? 14.337 -9.971 -30.060 1.00 46.44 257 THR A CA 1
ATOM 2012 C C . THR A 1 257 ? 15.670 -9.314 -29.741 1.00 46.44 257 THR A C 1
ATOM 2014 O O . THR A 1 257 ? 15.726 -8.108 -29.513 1.00 46.44 257 THR A O 1
ATOM 2017 N N . ASN A 1 258 ? 16.735 -10.119 -29.737 1.00 39.62 258 ASN A N 1
ATOM 2018 C CA . ASN A 1 258 ? 18.125 -9.663 -29.777 1.00 39.62 258 ASN A CA 1
ATOM 2019 C C . ASN A 1 258 ? 18.361 -8.884 -31.079 1.00 39.62 258 ASN A C 1
ATOM 2021 O O . ASN A 1 258 ? 18.699 -9.509 -32.076 1.00 39.62 258 ASN A O 1
ATOM 2025 N N . LEU A 1 259 ? 18.147 -7.568 -31.107 1.00 35.84 259 LEU A N 1
ATOM 2026 C CA . LEU A 1 259 ? 18.513 -6.735 -32.257 1.00 35.84 259 LEU A CA 1
ATOM 2027 C C . LEU A 1 259 ? 18.895 -5.321 -31.796 1.00 35.84 259 LEU A C 1
ATOM 2029 O O . LEU A 1 259 ? 18.022 -4.478 -31.588 1.00 35.84 259 LEU A O 1
ATOM 2033 N N . TYR A 1 260 ? 20.198 -5.092 -31.623 1.00 39.28 260 TYR A N 1
ATOM 2034 C CA . TYR A 1 260 ? 21.025 -4.490 -32.676 1.00 39.28 260 TYR A CA 1
ATOM 2035 C C . TYR A 1 260 ? 22.295 -5.322 -32.855 1.00 39.28 260 TYR A C 1
ATOM 2037 O O . TYR A 1 260 ? 22.824 -5.788 -31.822 1.00 39.28 260 TYR A O 1
#

Sequence (260 aa):
MSIKLTQPLTRFSGWQHMGVVKRAVDTRTTDELIQTIKLWANQNQEVKEFLPHLKEMNSKHLGLVADTIELANHHSMLPKNINMLGQTSAGKSLLGILLDIFPRASKENPNALDFVQEVINNTDTFTSKYFLWQTTGGILENKNVSEQFKAAKPLVETFAKETLGQPNPYSFAEQEGFMTLVKSVIEPDADPKKISLVKDAVNAIDNKAMLHVSSFVESKAPVEKIKDNISTVGQVTALMDKSKGLRDMTDYLTKNTNLY